Protein AF-A0A4Q1EYX3-F1 (afdb_monomer_lite)

Radius of gyration: 21.81 Å; chains: 1; bounding box: 60×51×52 Å

Foldseek 3Di:
DVCQVPPDCVPPQPLDPLSVFDFDPVCVVVLVVLVVLLVVLLQLLQVVDDDDLDDDPPPPPPPPPDDLLVLLVVLVVLVVVLVVQQNLVCLLCLLQVNDTDGDPVNVVSVVRNLVSLLVSLLVQLVVQCVVPQADRDPVSGDPSSVVSLVVVLVSCLVSLHPVSNVVVVCSNVVSCCLRYNPQDPVRVVVVVVVVLVVNQVSCVVSVVVVSDDDPVVSCVLVVLQSVLSSVLSVCCVVPNAPQCLQVVQVVLVVDPCSSVVCCVVVVCVVSDDNQCPSVCVGPNDDDSDGSGYDCSSSLCNNPNSVSSSCSSNVSNVVSVSSVSNVSD

pLDDT: mean 76.97, std 12.48, range [38.34, 93.31]

Sequence (328 aa):
MFFYPVFIYPNDPTKYFAFQYEFNENVISRSTALSLLGIQSYFLGSISYRKSLDENKKSMDVKSDTNIILLSIISVFTFILYILSGGYAKLKGEYSGEEAEASGAAAYLYVFFPVFLLCAISFQFNKLLALNNKNLKLKNINKILIICFSLIFIMLIMAGSRTIPLQLLLLCGGVYTLFYKQIGFFKFFPLVIAGVLAMFAVNVMRGGAEGINDLADIVMDLIICNRNTYLSVDYVDIHGVTYGKSMLSPVLASIPFLQNIVFLFFLLIHLMQDLLFFTKLTLGENSSLGLGTNIIADLYLAFGVYGVIFYVLLGRGIQSYFNLQQAF

Secondary structure (DSSP, 8-state):
-THIIIIITTT-TTSSGGGGS---GGGHHHHHHHHHHHHHHHHHHHHH-------------------HHHHHHHHHHHHHHHHHTTHHHHHHHHHHT------HHHHHHHHHHHHHHHHHHHHHHHHHHHH-SS---GGGS-HHHHHHHHHHHHHHHHTT--HHHHHHHHHHHHHHHHHT----HHHHHHHHHHHHHHHHHHHHHTTGGGG--SHHHHTHHHHHHHHHHHHHHHHHHHH---TTTTTHHHHHHTSTTHHHHHHHHHT-TTS--GGGHHHHHHH-TT-S------HHHHHHHHHHHHHHHTHHHHHHHHHHHHHHHTT-

Structure (mmCIF, N/CA/C/O backbone):
data_AF-A0A4Q1EYX3-F1
#
_entry.id   AF-A0A4Q1EYX3-F1
#
loop_
_atom_site.group_PDB
_atom_site.id
_atom_site.type_symbol
_atom_site.label_atom_id
_atom_site.label_alt_id
_atom_site.label_comp_id
_atom_site.label_asym_id
_atom_site.label_entity_id
_atom_site.label_seq_id
_atom_site.pdbx_PDB_ins_code
_atom_site.Cartn_x
_atom_site.Cartn_y
_atom_site.Cartn_z
_atom_site.occupancy
_atom_site.B_iso_or_equiv
_atom_site.auth_seq_id
_atom_site.auth_comp_id
_atom_site.auth_asym_id
_atom_site.auth_atom_id
_atom_site.pdbx_PDB_model_num
ATOM 1 N N . MET A 1 1 ? 0.542 7.059 -15.047 1.00 76.25 1 MET A N 1
ATOM 2 C CA . MET A 1 1 ? 1.234 6.391 -16.166 1.00 76.25 1 MET A CA 1
ATOM 3 C C . MET A 1 1 ? 1.539 7.281 -17.373 1.00 76.25 1 MET A C 1
ATOM 5 O O . MET A 1 1 ? 2.682 7.275 -17.790 1.00 76.25 1 MET A O 1
ATOM 9 N N . PHE A 1 2 ? 0.601 8.076 -17.909 1.00 83.19 2 PHE A N 1
ATOM 10 C CA . PHE A 1 2 ? 0.869 8.950 -19.076 1.00 83.19 2 PHE A CA 1
ATOM 11 C C . PHE A 1 2 ? 1.915 10.053 -18.845 1.00 83.19 2 PHE A C 1
ATOM 13 O O . PHE A 1 2 ? 2.449 10.600 -19.800 1.00 83.19 2 PHE A O 1
ATOM 20 N N . PHE A 1 3 ? 2.219 10.380 -17.588 1.00 81.00 3 PHE A N 1
ATOM 21 C CA . PHE A 1 3 ? 3.105 11.493 -17.264 1.00 81.00 3 PHE A CA 1
ATOM 22 C C . PHE A 1 3 ? 4.541 11.300 -17.785 1.00 81.00 3 PHE A C 1
ATOM 24 O O . PHE A 1 3 ? 5.098 12.213 -18.382 1.00 81.00 3 PHE A O 1
ATOM 31 N N . TYR A 1 4 ? 5.110 10.098 -17.627 1.00 82.38 4 TYR A N 1
ATOM 32 C CA . TYR A 1 4 ? 6.461 9.791 -18.107 1.00 82.38 4 TYR A CA 1
ATOM 33 C C . TYR A 1 4 ? 6.614 9.934 -19.633 1.00 82.38 4 TYR A C 1
ATOM 35 O O . TYR A 1 4 ? 7.418 10.765 -20.048 1.00 82.38 4 TYR A O 1
ATOM 43 N N . PRO A 1 5 ? 5.840 9.220 -20.479 1.00 82.69 5 PRO A N 1
ATOM 44 C CA . PRO A 1 5 ? 6.008 9.304 -21.931 1.00 82.69 5 PRO A CA 1
ATOM 45 C C . PRO A 1 5 ? 5.704 10.684 -22.519 1.00 82.69 5 PRO A C 1
ATOM 47 O O . PRO A 1 5 ? 6.260 11.028 -23.553 1.00 82.69 5 PRO A O 1
ATOM 50 N N . VAL A 1 6 ? 4.809 11.457 -21.895 1.00 82.31 6 VAL A N 1
ATOM 51 C CA . VAL A 1 6 ? 4.354 12.742 -22.450 1.00 82.31 6 VAL A CA 1
ATOM 52 C C . VAL A 1 6 ? 5.236 13.910 -22.009 1.00 82.31 6 VAL A C 1
ATOM 54 O O . VAL A 1 6 ? 5.488 14.801 -22.812 1.00 82.31 6 VAL A O 1
ATOM 57 N N . PHE A 1 7 ? 5.697 13.931 -20.755 1.00 80.44 7 PHE A N 1
ATOM 58 C CA . PHE A 1 7 ? 6.356 15.114 -20.183 1.00 80.44 7 PHE A CA 1
ATOM 59 C C . PHE A 1 7 ? 7.832 14.910 -19.834 1.00 80.44 7 PHE A C 1
ATOM 61 O O . PHE A 1 7 ? 8.581 15.884 -19.823 1.00 80.44 7 PHE A O 1
ATOM 68 N N . ILE A 1 8 ? 8.256 13.677 -19.539 1.00 80.75 8 ILE A N 1
ATOM 69 C CA . ILE A 1 8 ? 9.623 13.392 -19.071 1.00 80.75 8 ILE A CA 1
ATOM 70 C C . ILE A 1 8 ? 10.462 12.814 -20.201 1.00 80.75 8 ILE A C 1
ATOM 72 O O . ILE A 1 8 ? 11.484 13.389 -20.547 1.00 80.75 8 ILE A O 1
ATOM 76 N N . TYR A 1 9 ? 9.993 11.731 -20.819 1.00 81.69 9 TYR A N 1
ATOM 77 C CA . TYR A 1 9 ? 10.710 11.015 -21.871 1.00 81.69 9 TYR A CA 1
ATOM 78 C C . TYR A 1 9 ? 11.192 11.914 -23.033 1.00 81.69 9 TYR A C 1
ATOM 80 O O . TYR A 1 9 ? 12.334 11.745 -23.447 1.00 81.69 9 TYR A O 1
ATOM 88 N N . PRO A 1 10 ? 10.421 12.916 -23.517 1.00 81.00 10 PRO A N 1
ATOM 89 C CA . PRO A 1 10 ? 10.888 13.799 -24.592 1.00 81.00 10 PRO A CA 1
ATOM 90 C C . PRO A 1 10 ? 11.968 14.812 -24.182 1.00 81.00 10 PRO A C 1
ATOM 92 O O . PRO A 1 10 ? 12.656 15.334 -25.054 1.00 81.00 10 PRO A O 1
ATOM 95 N N . ASN A 1 11 ? 12.080 15.132 -22.888 1.00 80.00 11 ASN A N 1
ATOM 96 C CA . ASN A 1 11 ? 12.959 16.191 -22.382 1.00 80.00 11 ASN A CA 1
ATOM 97 C C . ASN A 1 11 ? 14.204 15.620 -21.688 1.00 80.00 11 ASN A C 1
ATOM 99 O O . ASN A 1 11 ? 15.317 16.045 -21.978 1.00 80.00 11 ASN A O 1
ATOM 103 N N . ASP A 1 12 ? 14.009 14.667 -20.773 1.00 79.31 12 ASP A N 1
ATOM 104 C CA . ASP A 1 12 ? 15.068 13.969 -20.041 1.00 79.31 12 ASP A CA 1
ATOM 105 C C . ASP A 1 12 ? 14.568 12.580 -19.581 1.00 79.31 12 ASP A C 1
ATOM 107 O O . ASP A 1 12 ? 13.968 12.445 -18.505 1.00 79.31 12 ASP A O 1
ATOM 111 N N . PRO A 1 13 ? 14.781 11.523 -20.385 1.00 76.38 13 PRO A N 1
ATOM 112 C CA . PRO A 1 13 ? 14.279 10.182 -20.089 1.00 76.38 13 PRO A CA 1
ATOM 113 C C . PRO A 1 13 ? 14.956 9.524 -18.877 1.00 76.38 13 PRO A C 1
ATOM 115 O O . PRO A 1 13 ? 14.350 8.641 -18.262 1.00 76.38 13 PRO A O 1
ATOM 118 N N . THR A 1 14 ? 16.161 9.971 -18.505 1.00 77.62 14 THR A N 1
ATOM 119 C CA . THR A 1 14 ? 17.008 9.403 -17.437 1.00 77.62 14 THR A CA 1
ATOM 120 C C . THR A 1 14 ? 16.989 10.203 -16.136 1.00 77.62 14 THR A C 1
ATOM 122 O O . THR A 1 14 ? 17.690 9.850 -15.185 1.00 77.62 14 THR A O 1
ATOM 125 N N . LYS A 1 15 ? 16.165 11.256 -16.068 1.00 73.25 15 LYS A N 1
ATOM 126 C CA . LYS A 1 15 ? 16.079 12.190 -14.936 1.00 73.25 15 LYS A CA 1
ATOM 127 C C . LYS A 1 15 ? 15.993 11.513 -13.565 1.00 73.25 15 LYS A C 1
ATOM 129 O O . LYS A 1 15 ? 16.545 12.004 -12.584 1.00 73.25 15 LYS A O 1
ATOM 134 N N . TYR A 1 16 ? 15.285 10.387 -13.481 1.00 74.88 16 TYR A N 1
ATOM 135 C CA . TYR A 1 16 ? 15.075 9.655 -12.235 1.00 74.88 16 TYR A CA 1
ATOM 136 C C . TYR A 1 16 ? 15.906 8.379 -12.178 1.00 74.88 16 TYR A C 1
ATOM 138 O O . TYR A 1 16 ? 15.943 7.626 -13.147 1.00 74.88 16 TYR A O 1
ATOM 146 N N . PHE A 1 17 ? 16.465 8.085 -10.997 1.00 71.94 17 PHE A N 1
ATOM 147 C CA . PHE A 1 17 ? 17.342 6.933 -10.733 1.00 71.94 17 PHE A CA 1
ATOM 148 C C . PHE A 1 17 ? 16.823 5.621 -11.340 1.00 71.94 17 PHE A C 1
ATOM 150 O O . PHE A 1 17 ? 17.572 4.884 -11.968 1.00 71.94 17 PHE A O 1
ATOM 157 N N . ALA A 1 18 ? 15.524 5.339 -11.207 1.00 71.25 18 ALA A N 1
ATOM 158 C CA . ALA A 1 18 ? 14.961 4.087 -11.696 1.00 71.25 18 ALA A CA 1
ATOM 159 C C . ALA A 1 18 ? 15.025 3.967 -13.225 1.00 71.25 18 ALA A C 1
ATOM 161 O O . ALA A 1 18 ? 15.128 2.859 -13.731 1.00 71.25 18 ALA A O 1
ATOM 162 N N . PHE A 1 19 ? 14.979 5.085 -13.951 1.00 74.75 19 PHE A N 1
ATOM 163 C CA . PHE A 1 19 ? 15.033 5.146 -15.413 1.00 74.75 19 PHE A CA 1
ATOM 164 C C . PHE A 1 19 ? 16.457 5.295 -15.964 1.00 74.75 19 PHE A C 1
ATOM 166 O O . PHE A 1 19 ? 16.630 5.277 -17.176 1.00 74.75 19 PHE A O 1
ATOM 173 N N . GLN A 1 20 ? 17.470 5.402 -15.099 1.00 74.75 20 GLN A N 1
ATOM 174 C CA . GLN A 1 20 ? 18.878 5.307 -15.505 1.00 74.75 20 GLN A CA 1
ATOM 175 C C . GLN A 1 20 ? 19.273 3.867 -15.862 1.00 74.75 20 GLN A C 1
ATOM 177 O O . GLN A 1 20 ? 20.240 3.651 -16.584 1.00 74.75 20 GLN A O 1
ATOM 182 N N . TYR A 1 21 ? 18.524 2.883 -15.362 1.00 77.56 21 TYR A N 1
ATOM 183 C CA . TYR A 1 21 ? 18.714 1.477 -15.696 1.00 77.56 21 TYR A CA 1
ATOM 184 C C . TYR A 1 21 ? 18.023 1.136 -17.009 1.00 77.56 21 TYR A C 1
ATOM 186 O O . TYR A 1 21 ? 16.851 1.483 -17.195 1.00 77.56 21 TYR A O 1
ATOM 194 N N . GLU A 1 22 ? 18.718 0.377 -17.855 1.00 75.69 22 GLU A N 1
ATOM 195 C CA . GLU A 1 22 ? 18.229 -0.052 -19.165 1.00 75.69 22 GLU A CA 1
ATOM 196 C C . GLU A 1 22 ? 16.830 -0.681 -19.081 1.00 75.69 22 GLU A C 1
ATOM 198 O O . GLU A 1 22 ? 16.501 -1.443 -18.165 1.00 75.69 22 GLU A O 1
ATOM 203 N N . PHE A 1 23 ? 15.974 -0.312 -20.031 1.00 81.19 23 PHE A N 1
ATOM 204 C CA . PHE A 1 23 ? 14.669 -0.920 -20.252 1.00 81.19 23 PHE A CA 1
ATOM 205 C C . PHE A 1 23 ? 14.267 -0.728 -21.717 1.00 81.19 23 PHE A C 1
ATOM 207 O O . PHE A 1 23 ? 14.710 0.207 -22.380 1.00 81.19 23 PHE A O 1
ATOM 214 N N . ASN A 1 24 ? 13.411 -1.607 -22.230 1.00 84.38 24 ASN A N 1
ATOM 215 C CA . ASN A 1 24 ? 12.948 -1.520 -23.609 1.00 84.38 24 ASN A CA 1
ATOM 216 C C . ASN A 1 24 ? 11.949 -0.366 -23.798 1.00 84.38 24 ASN A C 1
ATOM 218 O O . ASN A 1 24 ? 10.811 -0.415 -23.331 1.00 84.38 24 ASN A O 1
ATOM 222 N N . GLU A 1 25 ? 12.346 0.672 -24.526 1.00 85.88 25 GLU A N 1
ATOM 223 C CA . GLU A 1 25 ? 11.507 1.854 -24.754 1.00 85.88 25 GLU A CA 1
ATOM 224 C C . GLU A 1 25 ? 10.323 1.578 -25.697 1.00 85.88 25 GLU A C 1
ATOM 226 O O . GLU A 1 25 ? 9.277 2.227 -25.606 1.00 85.88 25 GLU A O 1
ATOM 231 N N . ASN A 1 26 ? 10.415 0.547 -26.544 1.00 88.00 26 ASN A N 1
ATOM 232 C CA . ASN A 1 26 ? 9.345 0.193 -27.484 1.00 88.00 26 ASN A CA 1
ATOM 233 C C . ASN A 1 26 ? 8.064 -0.269 -26.770 1.00 88.00 26 ASN A C 1
ATOM 235 O O . ASN A 1 26 ? 6.972 -0.225 -27.343 1.00 88.00 26 ASN A O 1
ATOM 239 N N . VAL A 1 27 ? 8.166 -0.685 -25.503 1.00 89.50 27 VAL A N 1
ATOM 240 C CA . VAL A 1 27 ? 7.017 -1.160 -24.723 1.00 89.50 27 VAL A CA 1
ATOM 241 C C . VAL A 1 27 ? 6.242 -0.035 -24.036 1.00 89.50 27 VAL A C 1
ATOM 243 O O . VAL A 1 27 ? 5.167 -0.294 -23.487 1.00 89.50 27 VAL A O 1
ATOM 246 N N . ILE A 1 28 ? 6.724 1.214 -24.066 1.00 88.88 28 ILE A N 1
ATOM 247 C CA . ILE A 1 28 ? 6.126 2.345 -23.332 1.00 88.88 28 ILE A CA 1
ATOM 248 C C . ILE A 1 28 ? 4.659 2.569 -23.743 1.00 88.88 28 ILE A C 1
ATOM 250 O O . ILE A 1 28 ? 3.762 2.615 -22.892 1.00 88.88 28 ILE A O 1
ATOM 254 N N . SER A 1 29 ? 4.381 2.649 -25.046 1.00 89.38 29 SER A N 1
ATOM 255 C CA . SER A 1 29 ? 3.022 2.871 -25.573 1.00 89.38 29 SER A CA 1
ATOM 256 C C . SER A 1 29 ? 2.075 1.716 -25.242 1.00 89.38 29 SER A C 1
ATOM 258 O O . SER A 1 29 ? 0.939 1.921 -24.813 1.00 89.38 29 SER A O 1
ATOM 260 N N . ARG A 1 30 ? 2.549 0.473 -25.369 1.00 89.62 30 ARG A N 1
ATOM 261 C CA . ARG A 1 30 ? 1.750 -0.714 -25.036 1.00 89.62 30 ARG A CA 1
ATOM 262 C C . ARG A 1 30 ? 1.457 -0.797 -23.540 1.00 89.62 30 ARG A C 1
ATOM 264 O O . ARG A 1 30 ? 0.338 -1.111 -23.146 1.00 89.62 30 ARG A O 1
ATOM 271 N N . SER A 1 31 ? 2.433 -0.468 -22.706 1.00 89.81 31 SER A N 1
ATOM 272 C CA . SER A 1 31 ? 2.288 -0.484 -21.252 1.00 89.81 31 SER A CA 1
ATOM 273 C C . SER A 1 31 ? 1.332 0.600 -20.751 1.00 89.81 31 SER A C 1
ATOM 275 O O . SER A 1 31 ? 0.534 0.357 -19.843 1.00 89.81 31 SER A O 1
ATOM 277 N N . THR A 1 32 ? 1.362 1.786 -21.369 1.00 90.56 32 THR A N 1
ATOM 278 C CA . THR A 1 32 ? 0.388 2.855 -21.093 1.00 90.56 32 THR A CA 1
ATOM 279 C C . THR A 1 32 ? -1.029 2.483 -21.495 1.00 90.56 32 THR A C 1
ATOM 281 O O . THR A 1 32 ? -1.949 2.670 -20.692 1.00 90.56 32 THR A O 1
ATOM 284 N N . ALA A 1 33 ? -1.209 1.857 -22.658 1.00 90.75 33 ALA A N 1
ATOM 285 C CA . ALA A 1 33 ? -2.497 1.298 -23.061 1.00 90.75 33 ALA A CA 1
ATOM 286 C C . ALA A 1 33 ? -2.981 0.196 -22.100 1.00 90.75 33 ALA A C 1
ATOM 288 O O . ALA A 1 33 ? -4.151 0.174 -21.720 1.00 90.75 33 ALA A O 1
ATOM 289 N N . LEU A 1 34 ? -2.081 -0.678 -21.642 1.00 91.50 34 LEU A N 1
ATOM 290 C CA . LEU A 1 34 ? -2.402 -1.740 -20.689 1.00 91.50 34 LEU A CA 1
ATOM 291 C C . LEU A 1 34 ? -2.899 -1.185 -19.348 1.00 91.50 34 LEU A C 1
ATOM 293 O O . LEU A 1 34 ? -3.892 -1.670 -18.805 1.00 91.50 34 LEU A O 1
ATOM 297 N N . SER A 1 35 ? -2.255 -0.141 -18.822 1.00 90.75 35 SER A N 1
ATOM 298 C CA . SER A 1 35 ? -2.724 0.484 -17.581 1.00 90.75 35 SER A CA 1
ATOM 299 C C . SER A 1 35 ? -4.057 1.197 -17.746 1.00 90.75 35 SER A C 1
ATOM 301 O O . SER A 1 35 ? -4.885 1.152 -16.836 1.00 90.75 35 SER A O 1
ATOM 303 N N . LEU A 1 36 ? -4.303 1.811 -18.907 1.00 92.38 36 LEU A N 1
ATOM 304 C CA . LEU A 1 36 ? -5.616 2.365 -19.228 1.00 92.38 36 LEU A CA 1
ATOM 305 C C . LEU A 1 36 ? -6.688 1.267 -19.239 1.00 92.38 36 LEU A C 1
ATOM 307 O O . LEU A 1 36 ? -7.740 1.443 -18.627 1.00 92.38 36 LEU A O 1
ATOM 311 N N . LEU A 1 37 ? -6.399 0.121 -19.862 1.00 93.31 37 LEU A N 1
ATOM 312 C CA . LEU A 1 37 ? -7.293 -1.036 -19.892 1.00 93.31 37 LEU A CA 1
ATOM 313 C C . LEU A 1 37 ? -7.585 -1.567 -18.484 1.00 93.31 37 LEU A C 1
ATOM 315 O O . LEU A 1 37 ? -8.741 -1.854 -18.175 1.00 93.31 37 LEU A O 1
ATOM 319 N N . GLY A 1 38 ? -6.581 -1.643 -17.606 1.00 89.94 38 GLY A N 1
ATOM 320 C CA . GLY A 1 38 ? -6.772 -2.026 -16.203 1.00 89.94 38 GLY A CA 1
ATOM 321 C C . GLY A 1 38 ? -7.689 -1.061 -15.451 1.00 89.94 38 GLY A C 1
ATOM 322 O O . GLY A 1 38 ? -8.659 -1.484 -14.823 1.00 89.94 38 GLY A O 1
ATOM 323 N N . ILE A 1 39 ? -7.451 0.248 -15.572 1.00 89.62 39 ILE A N 1
ATOM 324 C CA . ILE A 1 39 ? -8.289 1.279 -14.936 1.00 89.62 39 ILE A CA 1
ATOM 325 C C . ILE A 1 39 ? -9.737 1.208 -15.447 1.00 89.62 39 ILE A C 1
ATOM 327 O O . ILE A 1 39 ? -10.680 1.241 -14.656 1.00 89.62 39 ILE A O 1
ATOM 331 N N . GLN A 1 40 ? -9.932 1.072 -16.759 1.00 92.25 40 GLN A N 1
ATOM 332 C CA . GLN A 1 40 ? -11.265 0.945 -17.353 1.00 92.25 40 GLN A CA 1
ATOM 333 C C . GLN A 1 40 ? -11.969 -0.344 -16.916 1.00 92.25 40 GLN A C 1
ATOM 335 O O . GLN A 1 40 ? -13.151 -0.308 -16.583 1.00 92.25 40 GLN A O 1
ATOM 340 N N . SER A 1 41 ? -11.239 -1.460 -16.850 1.00 90.31 41 SER A N 1
ATOM 341 C CA . SER A 1 41 ? -11.741 -2.749 -16.360 1.00 90.31 41 SER A CA 1
ATOM 342 C C . SER A 1 41 ? -12.245 -2.635 -14.920 1.00 90.31 41 SER A C 1
ATOM 344 O O . SER A 1 41 ? -13.360 -3.056 -14.614 1.00 90.31 41 SER A O 1
ATOM 346 N N . TYR A 1 42 ? -11.481 -1.977 -14.045 1.00 88.50 42 TYR A N 1
ATOM 347 C CA . TYR A 1 42 ? -11.901 -1.702 -12.670 1.00 88.50 42 TYR A CA 1
ATOM 348 C C . TYR A 1 42 ? -13.213 -0.913 -12.600 1.00 88.50 42 TYR A C 1
ATOM 350 O O . TYR A 1 42 ? -14.147 -1.317 -11.902 1.00 88.50 42 TYR A O 1
ATOM 358 N N . PHE A 1 43 ? -13.302 0.200 -13.338 1.00 87.94 43 PHE A N 1
ATOM 359 C CA . PHE A 1 43 ? -14.498 1.045 -13.348 1.00 87.94 43 PHE A CA 1
ATOM 360 C C . PHE A 1 43 ? -15.712 0.338 -13.949 1.00 87.94 43 PHE A C 1
ATOM 362 O O . PHE A 1 43 ? -16.823 0.468 -13.442 1.00 87.94 43 PHE A O 1
ATOM 369 N N . LEU A 1 44 ? -15.519 -0.458 -14.997 1.00 88.62 44 LEU A N 1
ATOM 370 C CA . LEU A 1 44 ? -16.587 -1.278 -15.556 1.00 88.62 44 LEU A CA 1
ATOM 371 C C . LEU A 1 44 ? -17.093 -2.295 -14.524 1.00 88.62 44 LEU A C 1
ATOM 373 O O . LEU A 1 44 ? -18.301 -2.491 -14.372 1.00 88.62 44 LEU A O 1
ATOM 377 N N . GLY A 1 45 ? -16.180 -2.886 -13.753 1.00 84.75 45 GLY A N 1
ATOM 378 C CA . GLY A 1 45 ? -16.508 -3.730 -12.613 1.00 84.75 45 GLY A CA 1
ATOM 379 C C . GLY A 1 45 ? -17.395 -3.026 -11.592 1.00 84.75 45 GLY A C 1
ATOM 380 O O . GLY A 1 45 ? -18.473 -3.530 -11.274 1.00 84.75 45 GLY A O 1
ATOM 381 N N . SER A 1 46 ? -16.994 -1.843 -11.129 1.00 81.50 46 SER A N 1
ATOM 382 C CA . SER A 1 46 ? -17.751 -1.110 -10.109 1.00 81.50 46 SER A CA 1
ATOM 383 C C . SER A 1 46 ? -19.124 -0.640 -10.598 1.00 81.50 46 SER A C 1
ATOM 385 O O . SER A 1 46 ? -20.093 -0.715 -9.850 1.00 81.50 46 SER A O 1
ATOM 387 N N . ILE A 1 47 ? -19.253 -0.227 -11.861 1.00 84.31 47 ILE A N 1
ATOM 388 C CA . ILE A 1 47 ? -20.531 0.245 -12.424 1.00 84.31 47 ILE A CA 1
ATOM 389 C C . ILE A 1 47 ? -21.484 -0.919 -12.725 1.00 84.31 47 ILE A C 1
ATOM 391 O O . ILE A 1 47 ? -22.701 -0.789 -12.587 1.00 84.31 47 ILE A O 1
ATOM 395 N N . SER A 1 48 ? -20.951 -2.069 -13.143 1.00 80.12 48 SER A N 1
ATOM 396 C CA . SER A 1 48 ? -21.768 -3.210 -13.574 1.00 80.12 48 SER A CA 1
ATOM 397 C C . SER A 1 48 ? -22.505 -3.924 -12.436 1.00 80.12 48 SER A C 1
ATOM 399 O O . SER A 1 48 ? -23.429 -4.693 -12.702 1.00 80.12 48 SER A O 1
ATOM 401 N N . TYR A 1 49 ? -22.130 -3.685 -11.176 1.00 70.25 49 TYR A N 1
ATOM 402 C CA . TYR A 1 49 ? -22.810 -4.271 -10.025 1.00 70.25 49 TYR A CA 1
ATOM 403 C C . TYR A 1 49 ? -23.976 -3.386 -9.554 1.00 70.25 49 TYR A C 1
ATOM 405 O O . TYR A 1 49 ? -23.812 -2.471 -8.746 1.00 70.25 49 TYR A O 1
ATOM 413 N N . ARG A 1 50 ? -25.189 -3.697 -10.025 1.00 63.03 50 ARG A N 1
ATOM 414 C CA . ARG A 1 50 ? -26.447 -3.184 -9.459 1.00 63.03 50 ARG A CA 1
ATOM 415 C C . ARG A 1 50 ? -27.078 -4.258 -8.582 1.00 63.03 50 ARG A C 1
ATOM 417 O O . ARG A 1 50 ? -27.501 -5.294 -9.085 1.00 63.03 50 ARG A O 1
ATOM 424 N N . LYS A 1 51 ? -27.150 -4.014 -7.274 1.00 60.88 51 LYS A N 1
ATOM 425 C CA . LYS A 1 51 ? -27.917 -4.875 -6.368 1.00 60.88 51 LYS A CA 1
ATOM 426 C C . LYS A 1 51 ? -29.404 -4.505 -6.467 1.00 60.88 51 LYS A C 1
ATOM 428 O O . LYS A 1 51 ? -29.718 -3.316 -6.467 1.00 60.88 51 LYS A O 1
ATOM 433 N N . SER A 1 52 ? -30.294 -5.503 -6.519 1.00 50.47 52 SER A N 1
ATOM 434 C CA . SER A 1 52 ? -31.712 -5.308 -6.179 1.00 50.47 52 SER A CA 1
ATOM 435 C C . SER A 1 52 ? -31.803 -4.842 -4.722 1.00 50.47 52 SER A C 1
ATOM 437 O O . SER A 1 52 ? -31.094 -5.372 -3.864 1.00 50.47 52 SER A O 1
ATOM 439 N N . LEU A 1 53 ? -32.650 -3.854 -4.443 1.00 52.22 53 LEU A N 1
ATOM 440 C CA . LEU A 1 53 ? -32.880 -3.278 -3.112 1.00 52.22 53 LEU A CA 1
ATOM 441 C C . LEU A 1 53 ? -33.638 -4.222 -2.152 1.00 52.22 53 LEU A C 1
ATOM 443 O O . LEU A 1 53 ? -34.137 -3.763 -1.129 1.00 52.22 53 LEU A O 1
ATOM 447 N N . ASP A 1 54 ? -33.707 -5.526 -2.431 1.00 44.66 54 ASP A N 1
ATOM 448 C CA . ASP A 1 54 ? -34.468 -6.464 -1.607 1.00 44.66 54 ASP A CA 1
ATOM 449 C C . ASP A 1 54 ? -33.749 -6.836 -0.301 1.00 44.66 54 ASP A C 1
ATOM 451 O O . ASP A 1 54 ? -32.752 -7.565 -0.252 1.00 44.66 54 ASP A O 1
ATOM 455 N N . GLU A 1 55 ? -34.279 -6.224 0.758 1.00 48.66 55 GLU A N 1
ATOM 456 C CA . GLU A 1 55 ? -34.675 -6.798 2.044 1.00 48.66 55 GLU A CA 1
ATOM 457 C C . GLU A 1 55 ? -33.939 -8.060 2.500 1.00 48.66 55 GLU A C 1
ATOM 459 O O . GLU A 1 55 ? -34.370 -9.191 2.307 1.00 48.66 55 GLU A O 1
ATOM 464 N N . ASN A 1 56 ? -32.853 -7.848 3.237 1.00 38.75 56 ASN A N 1
ATOM 465 C CA . ASN A 1 56 ? -32.655 -8.532 4.511 1.00 38.75 56 ASN A CA 1
ATOM 466 C C . ASN A 1 56 ? -31.605 -7.756 5.304 1.00 38.75 56 ASN A C 1
ATOM 468 O O . ASN A 1 56 ? -30.397 -7.950 5.144 1.00 38.75 56 ASN A O 1
ATOM 472 N N . LYS A 1 57 ? -32.082 -6.851 6.168 1.00 45.66 57 LYS A N 1
ATOM 473 C CA . LYS A 1 57 ? -31.284 -6.210 7.217 1.00 45.66 57 LYS A CA 1
ATOM 474 C C . LYS A 1 57 ? -30.863 -7.270 8.234 1.00 45.66 57 LYS A C 1
ATOM 476 O O . LYS A 1 57 ? -31.433 -7.371 9.315 1.00 45.66 57 LYS A O 1
ATOM 481 N N . LYS A 1 58 ? -29.860 -8.081 7.903 1.00 43.91 58 LYS A N 1
ATOM 482 C CA . LYS A 1 58 ? -29.145 -8.863 8.913 1.00 43.91 58 LYS A CA 1
ATOM 483 C C . LYS A 1 58 ? -28.257 -7.911 9.692 1.00 43.91 58 LYS A C 1
ATOM 485 O O . LYS A 1 58 ? -27.112 -7.712 9.306 1.00 43.91 58 LYS A O 1
ATOM 490 N N . SER A 1 59 ? -28.797 -7.302 10.748 1.00 43.41 59 SER A N 1
ATOM 491 C CA . SER A 1 59 ? -27.996 -6.584 11.740 1.00 43.41 59 SER A CA 1
ATOM 492 C C . SER A 1 59 ? -26.765 -7.425 12.051 1.00 43.41 59 SER A C 1
ATOM 494 O O . SER A 1 59 ? -26.887 -8.558 12.522 1.00 43.41 59 SER A O 1
ATOM 496 N N . MET A 1 60 ? -25.595 -6.908 11.694 1.00 45.16 60 MET A N 1
ATOM 497 C CA . MET A 1 60 ? -24.337 -7.559 11.997 1.00 45.16 60 MET A CA 1
ATOM 498 C C . MET A 1 60 ? -24.216 -7.510 13.521 1.00 45.16 60 MET A C 1
ATOM 500 O O . MET A 1 60 ? -23.936 -6.457 14.090 1.00 45.16 60 MET A O 1
ATOM 504 N N . ASP A 1 61 ? -24.545 -8.616 14.187 1.00 42.94 61 ASP A N 1
ATOM 505 C CA . ASP A 1 61 ? -24.437 -8.740 15.637 1.00 42.94 61 ASP A CA 1
ATOM 506 C C . ASP A 1 61 ? -22.946 -8.884 15.964 1.00 42.94 61 ASP A C 1
ATOM 508 O O . ASP A 1 61 ? -22.398 -9.979 16.098 1.00 42.94 61 ASP A O 1
ATOM 512 N N . VAL A 1 62 ? -22.235 -7.754 15.946 1.00 51.03 62 VAL A N 1
ATOM 513 C CA . VAL A 1 62 ? -20.799 -7.697 16.220 1.00 51.03 62 VAL A CA 1
ATOM 514 C C . VAL A 1 62 ? -20.612 -7.757 17.732 1.00 51.03 62 VAL A C 1
ATOM 516 O O . VAL A 1 62 ? -20.276 -6.771 18.385 1.00 51.03 62 VAL A O 1
ATOM 519 N N . LYS A 1 63 ? -20.787 -8.949 18.305 1.00 48.72 63 LYS A N 1
ATOM 520 C CA . LYS A 1 63 ? -20.137 -9.295 19.571 1.00 48.72 63 LYS A CA 1
ATOM 521 C C . LYS A 1 63 ? -18.657 -9.521 19.295 1.00 48.72 63 LYS A C 1
ATOM 523 O O . LYS A 1 63 ? -18.201 -10.653 19.175 1.00 48.72 63 LYS A O 1
ATOM 528 N N . SER A 1 64 ? -17.895 -8.439 19.155 1.00 51.53 64 SER A N 1
ATOM 529 C CA . SER A 1 64 ? -16.438 -8.532 19.208 1.00 51.53 64 SER A CA 1
ATOM 530 C C . SER A 1 64 ? -15.971 -8.100 20.596 1.00 51.53 64 SER A C 1
ATOM 532 O O . SER A 1 64 ? -15.551 -6.960 20.800 1.00 51.53 64 SER A O 1
ATOM 534 N N . ASP A 1 65 ? -15.999 -9.033 21.551 1.00 56.94 65 ASP A N 1
ATOM 535 C CA . ASP A 1 65 ? -15.261 -8.928 22.823 1.00 56.94 65 ASP A CA 1
ATOM 536 C C . ASP A 1 65 ? -13.747 -9.098 22.589 1.00 56.94 65 ASP A C 1
ATOM 538 O O . ASP A 1 65 ? -13.022 -9.757 23.331 1.00 56.94 65 ASP A O 1
ATOM 542 N N . THR A 1 66 ? -13.237 -8.527 21.498 1.00 67.50 66 THR A N 1
ATOM 543 C CA . THR A 1 66 ? -11.817 -8.556 21.180 1.00 67.50 66 THR A CA 1
ATOM 544 C C . THR A 1 66 ? -11.130 -7.475 21.996 1.00 67.50 66 THR A C 1
ATOM 546 O O . THR A 1 66 ? -11.518 -6.302 21.980 1.00 67.50 66 THR A O 1
ATOM 549 N N . ASN A 1 67 ? -10.092 -7.861 22.734 1.00 83.88 67 ASN A N 1
ATOM 550 C CA . ASN A 1 67 ? -9.403 -6.953 23.635 1.00 83.88 67 ASN A CA 1
ATOM 551 C C . ASN A 1 67 ? -8.477 -5.999 22.851 1.00 83.88 67 ASN A C 1
ATOM 553 O O . ASN A 1 67 ? -7.289 -6.257 22.664 1.00 83.88 67 ASN A O 1
ATOM 557 N N . ILE A 1 68 ? -9.038 -4.877 22.384 1.00 87.81 68 ILE A N 1
ATOM 558 C CA . ILE A 1 68 ? -8.336 -3.808 21.642 1.00 87.81 68 ILE A CA 1
ATOM 559 C C . ILE A 1 68 ? -7.108 -3.303 22.416 1.00 87.81 68 ILE A C 1
ATOM 561 O O . ILE A 1 68 ? -6.079 -2.987 21.815 1.00 87.81 68 ILE A O 1
ATOM 565 N N . ILE A 1 69 ? -7.200 -3.243 23.751 1.00 87.56 69 ILE A N 1
ATOM 566 C CA . ILE A 1 69 ? -6.095 -2.816 24.620 1.00 87.56 69 ILE A CA 1
ATOM 567 C C . ILE A 1 69 ? -4.938 -3.807 24.506 1.00 87.56 69 ILE A C 1
ATOM 569 O O . ILE A 1 69 ? -3.811 -3.388 24.261 1.00 87.56 69 ILE A O 1
ATOM 573 N N . LEU A 1 70 ? -5.223 -5.107 24.616 1.00 90.62 70 LEU A N 1
ATOM 574 C CA . LEU A 1 70 ? -4.209 -6.153 24.507 1.00 90.62 70 LEU A CA 1
ATOM 575 C C . LEU A 1 70 ? -3.481 -6.094 23.156 1.00 90.62 70 LEU A C 1
ATOM 577 O O . LEU A 1 70 ? -2.256 -6.098 23.136 1.00 90.62 70 LEU A O 1
ATOM 581 N N . LEU A 1 71 ? -4.210 -5.957 22.042 1.00 91.88 71 LEU A N 1
ATOM 582 C CA . LEU A 1 71 ? -3.603 -5.830 20.708 1.00 91.88 71 LEU A CA 1
ATOM 583 C C . LEU A 1 71 ? -2.704 -4.590 20.589 1.00 91.88 71 LEU A C 1
ATOM 585 O O . LEU A 1 71 ? -1.616 -4.665 20.021 1.00 91.88 71 LEU A O 1
ATOM 589 N N . SER A 1 72 ? -3.132 -3.462 21.164 1.00 90.31 72 SER A N 1
ATOM 590 C CA . SER A 1 72 ? -2.349 -2.218 21.167 1.00 90.31 72 SER A CA 1
ATOM 591 C C . SER A 1 72 ? -1.058 -2.366 21.979 1.00 90.31 72 SER A C 1
ATOM 593 O O . SER A 1 72 ? 0.004 -1.921 21.547 1.00 90.31 72 SER A O 1
ATOM 595 N N . ILE A 1 73 ? -1.132 -3.036 23.134 1.00 91.12 73 ILE A N 1
ATOM 596 C CA . ILE A 1 73 ? 0.025 -3.312 23.995 1.00 91.12 73 ILE A CA 1
ATOM 597 C C . ILE A 1 73 ? 0.990 -4.282 23.311 1.00 91.12 73 ILE A C 1
ATOM 599 O O . ILE A 1 73 ? 2.189 -4.020 23.298 1.00 91.12 73 ILE A O 1
ATOM 603 N N . ILE A 1 74 ? 0.489 -5.364 22.703 1.00 93.12 74 ILE A N 1
ATOM 604 C CA . ILE A 1 74 ? 1.319 -6.322 21.956 1.00 93.12 74 ILE A CA 1
ATOM 605 C C . ILE A 1 74 ? 2.031 -5.615 20.799 1.00 93.12 74 ILE A C 1
ATOM 607 O O . ILE A 1 74 ? 3.228 -5.819 20.607 1.00 93.12 74 ILE A O 1
ATOM 611 N N . SER A 1 75 ? 1.336 -4.738 20.069 1.00 92.69 75 SER A N 1
ATOM 612 C CA . SER A 1 75 ? 1.952 -3.943 19.001 1.00 92.69 75 SER A CA 1
ATOM 613 C C . SER A 1 75 ? 3.130 -3.116 19.523 1.00 92.69 75 SER A C 1
ATOM 615 O O . SER A 1 75 ? 4.239 -3.244 19.010 1.00 92.69 75 SER A O 1
ATOM 617 N N . VAL A 1 76 ? 2.944 -2.347 20.601 1.00 92.50 76 VAL A N 1
ATOM 618 C CA . VAL A 1 76 ? 4.040 -1.555 21.186 1.00 92.50 76 VAL A CA 1
ATOM 619 C C . VAL A 1 76 ? 5.158 -2.443 21.724 1.00 92.50 76 VAL A C 1
ATOM 621 O O . VAL A 1 76 ? 6.325 -2.136 21.518 1.00 92.50 76 VAL A O 1
ATOM 624 N N . PHE A 1 77 ? 4.831 -3.561 22.367 1.00 93.31 77 PHE A N 1
ATOM 625 C CA . PHE A 1 77 ? 5.828 -4.503 22.867 1.00 93.31 77 PHE A CA 1
ATOM 626 C C . PHE A 1 77 ? 6.695 -5.066 21.732 1.00 93.31 77 PHE A C 1
ATOM 628 O O . PHE A 1 77 ? 7.921 -5.008 21.801 1.00 93.31 77 PHE A O 1
ATOM 635 N N . THR A 1 78 ? 6.076 -5.533 20.645 1.00 92.19 78 THR A N 1
ATOM 636 C CA . THR A 1 78 ? 6.803 -6.001 19.451 1.00 92.19 78 THR A CA 1
ATOM 637 C C . THR A 1 78 ? 7.597 -4.884 18.772 1.00 92.19 78 THR A C 1
ATOM 639 O O . THR A 1 78 ? 8.692 -5.140 18.279 1.00 92.19 78 THR A O 1
ATOM 642 N N . PHE A 1 79 ? 7.116 -3.638 18.812 1.00 92.19 79 PHE A N 1
ATOM 643 C CA . PHE A 1 79 ? 7.860 -2.473 18.330 1.00 92.19 79 PHE A CA 1
ATOM 644 C C . PHE A 1 79 ? 9.078 -2.140 19.210 1.00 92.19 79 PHE A C 1
ATOM 646 O O . PHE A 1 79 ? 10.141 -1.805 18.697 1.00 92.19 79 PHE A O 1
ATOM 653 N N . ILE A 1 80 ? 8.976 -2.286 20.532 1.00 92.31 80 ILE A N 1
ATOM 654 C CA . ILE A 1 80 ? 10.125 -2.134 21.437 1.00 92.31 80 ILE A CA 1
ATOM 655 C C . ILE A 1 80 ? 11.159 -3.224 21.153 1.00 92.31 80 ILE A C 1
ATOM 657 O O . ILE A 1 80 ? 12.339 -2.914 21.006 1.00 92.31 80 ILE A O 1
ATOM 661 N N . LEU A 1 81 ? 10.732 -4.483 21.005 1.00 91.31 81 LEU A N 1
ATOM 662 C CA . LEU A 1 81 ? 11.630 -5.569 20.598 1.00 91.31 81 LEU A CA 1
ATOM 663 C C . LEU A 1 81 ? 12.290 -5.274 19.248 1.00 91.31 81 LEU A C 1
ATOM 665 O O . LEU A 1 81 ? 13.478 -5.531 19.078 1.00 91.31 81 LEU A O 1
ATOM 669 N N . TYR A 1 82 ? 11.546 -4.691 18.306 1.00 90.00 82 TYR A N 1
ATOM 670 C CA . TYR A 1 82 ? 12.077 -4.275 17.014 1.00 90.00 82 TYR A CA 1
ATOM 671 C C . TYR A 1 82 ? 13.204 -3.241 17.165 1.00 90.00 82 TYR A C 1
ATOM 673 O O . TYR A 1 82 ? 14.271 -3.401 16.569 1.00 90.00 82 TYR A O 1
ATOM 681 N N . ILE A 1 83 ? 13.014 -2.227 18.015 1.00 89.19 83 ILE A N 1
ATOM 682 C CA . ILE A 1 83 ? 14.052 -1.235 18.329 1.00 89.19 83 ILE A CA 1
ATOM 683 C C . ILE A 1 83 ? 15.273 -1.915 18.964 1.00 89.19 83 ILE A C 1
ATOM 685 O O . ILE A 1 83 ? 16.390 -1.709 18.495 1.00 89.19 83 ILE A O 1
ATOM 689 N N . LEU A 1 84 ? 15.064 -2.760 19.980 1.00 88.44 84 LEU A N 1
ATOM 690 C CA . LEU A 1 84 ? 16.139 -3.470 20.688 1.00 88.44 84 LEU A CA 1
ATOM 691 C C . LEU A 1 84 ? 16.928 -4.418 19.775 1.00 88.44 84 LEU A C 1
ATOM 693 O O . LEU A 1 84 ? 18.123 -4.607 19.966 1.00 88.44 84 LEU A O 1
ATOM 697 N N . SER A 1 85 ? 16.276 -4.987 18.762 1.00 86.69 85 SER A N 1
ATOM 698 C CA . SER A 1 85 ? 16.888 -5.892 17.781 1.00 86.69 85 SER A CA 1
A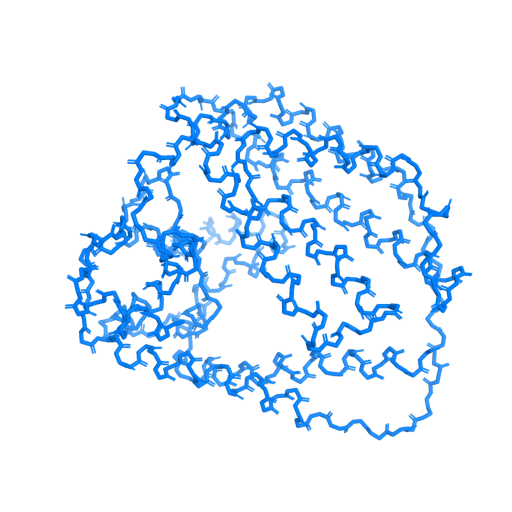TOM 699 C C . SER A 1 85 ? 17.759 -5.197 16.719 1.00 86.69 85 SER A C 1
ATOM 701 O O . SER A 1 85 ? 18.236 -5.862 15.793 1.00 86.69 85 SER A O 1
ATOM 703 N N . GLY A 1 86 ? 17.934 -3.871 16.825 1.00 83.00 86 GLY A N 1
ATOM 704 C CA . GLY A 1 86 ? 18.677 -3.032 15.878 1.00 83.00 86 GLY A CA 1
ATOM 705 C C . GLY A 1 86 ? 17.861 -2.578 14.663 1.00 83.00 86 GLY A C 1
ATOM 706 O O . GLY A 1 86 ? 18.343 -1.794 13.849 1.00 83.00 86 GLY A O 1
ATOM 707 N N . GLY A 1 87 ? 16.601 -3.008 14.540 1.00 83.62 87 GLY A N 1
ATOM 708 C CA . GLY A 1 87 ? 15.778 -2.735 13.362 1.00 83.62 87 GLY A CA 1
ATOM 709 C C . GLY A 1 87 ? 15.507 -1.246 13.123 1.00 83.62 87 GLY A C 1
ATOM 710 O O . GLY A 1 87 ? 15.498 -0.786 11.983 1.00 83.62 87 GLY A O 1
ATOM 711 N N . TYR A 1 88 ? 15.324 -0.457 14.185 1.00 84.25 88 TYR A N 1
ATOM 712 C CA . TYR A 1 88 ? 15.127 0.991 14.047 1.00 84.25 88 TYR A CA 1
ATOM 713 C C . TYR A 1 88 ? 16.378 1.700 13.512 1.00 84.25 88 TYR A C 1
ATOM 715 O O . TYR A 1 88 ? 16.268 2.570 12.650 1.00 84.25 88 TYR A O 1
ATOM 723 N N . ALA A 1 89 ? 17.563 1.297 13.984 1.00 81.88 89 ALA A N 1
ATOM 724 C CA . ALA A 1 89 ? 18.832 1.823 13.493 1.00 81.88 89 ALA A CA 1
ATOM 725 C C . ALA A 1 89 ? 19.051 1.447 12.024 1.00 81.88 89 ALA A C 1
ATOM 727 O O . ALA A 1 89 ? 19.393 2.317 11.233 1.00 81.88 89 ALA A O 1
ATOM 728 N N . LYS A 1 90 ? 18.739 0.201 11.640 1.00 82.62 90 LYS A N 1
ATOM 729 C CA . LYS A 1 90 ? 18.765 -0.238 10.240 1.00 82.62 90 LYS A CA 1
ATOM 730 C C . LYS A 1 90 ? 17.820 0.563 9.348 1.00 82.62 90 LYS A C 1
ATOM 732 O O . LYS A 1 90 ? 18.254 1.029 8.307 1.00 82.62 90 LYS A O 1
ATOM 737 N N . LEU A 1 91 ? 16.564 0.778 9.751 1.00 78.75 91 LEU A N 1
ATOM 738 C CA . LEU A 1 91 ? 15.632 1.606 8.965 1.00 78.75 91 LEU A CA 1
ATOM 739 C C . LEU A 1 91 ? 16.145 3.027 8.782 1.00 78.75 91 LEU A C 1
ATOM 741 O O . LEU A 1 91 ? 16.018 3.590 7.703 1.00 78.75 91 LEU A O 1
ATOM 745 N N . LYS A 1 92 ? 16.695 3.619 9.844 1.00 78.00 92 LYS A N 1
ATOM 746 C CA . LYS A 1 92 ? 17.284 4.951 9.752 1.00 78.00 92 LYS A CA 1
ATOM 747 C C . LYS A 1 92 ? 18.480 4.931 8.794 1.00 78.00 92 LYS A C 1
ATOM 749 O O . LYS A 1 92 ? 18.538 5.776 7.910 1.00 78.00 92 LYS A O 1
ATOM 754 N N . GLY A 1 93 ? 19.351 3.932 8.926 1.00 72.25 93 GLY A N 1
ATOM 755 C CA . GLY A 1 93 ? 20.543 3.716 8.109 1.00 72.25 93 GLY A CA 1
ATOM 756 C C . GLY A 1 93 ? 20.263 3.496 6.621 1.00 72.25 93 GLY A C 1
ATOM 757 O O . GLY A 1 93 ? 20.896 4.132 5.783 1.00 72.25 93 GLY A O 1
ATOM 758 N N . GLU A 1 94 ? 19.231 2.714 6.281 1.00 70.81 94 GLU A N 1
ATOM 759 C CA . GLU A 1 94 ? 18.741 2.527 4.903 1.00 70.81 94 GLU A CA 1
ATOM 760 C C . GLU A 1 94 ? 18.376 3.855 4.223 1.00 70.81 94 GLU A C 1
ATOM 762 O O . GLU A 1 94 ? 18.430 3.969 2.999 1.00 70.81 94 GLU A O 1
ATOM 767 N N . TYR A 1 95 ? 18.003 4.869 5.007 1.00 63.97 95 TYR A N 1
ATOM 768 C CA . TYR A 1 95 ? 17.592 6.172 4.495 1.00 63.97 95 TYR A CA 1
ATOM 769 C C . TYR A 1 95 ? 18.599 7.300 4.740 1.00 63.97 95 TYR A C 1
ATOM 771 O O . TYR A 1 95 ? 18.487 8.322 4.066 1.00 63.97 95 TYR A O 1
ATOM 779 N N . SER A 1 96 ? 19.558 7.139 5.657 1.00 65.44 96 SER A N 1
ATOM 780 C CA . SER A 1 96 ? 20.639 8.099 5.928 1.00 65.44 96 SER A CA 1
ATOM 781 C C . SER A 1 96 ? 21.988 7.704 5.321 1.00 65.44 96 SER A C 1
ATOM 783 O O . SER A 1 96 ? 22.926 8.489 5.401 1.00 65.44 96 SER A O 1
ATOM 785 N N . GLY A 1 97 ? 22.093 6.514 4.716 1.00 61.16 97 GLY A N 1
ATOM 786 C CA . GLY A 1 97 ? 23.332 5.993 4.130 1.00 61.16 97 GLY A CA 1
ATOM 787 C C . GLY A 1 97 ? 24.304 5.383 5.146 1.00 61.16 97 GLY A C 1
ATOM 788 O O . GLY A 1 97 ? 25.443 5.097 4.795 1.00 61.16 97 GLY A O 1
ATOM 789 N N . GLU A 1 98 ? 23.874 5.185 6.396 1.00 63.44 98 GLU A N 1
ATOM 790 C CA . GLU A 1 98 ? 24.670 4.514 7.429 1.00 63.44 98 GLU A CA 1
ATOM 791 C C . GLU A 1 98 ? 24.382 3.006 7.399 1.00 63.44 98 GLU A C 1
ATOM 793 O O . GLU A 1 98 ? 23.236 2.581 7.550 1.00 63.44 98 GLU A O 1
ATOM 798 N N . GLU A 1 99 ? 25.409 2.174 7.221 1.00 60.03 99 GLU A N 1
ATOM 799 C CA . GLU A 1 99 ? 25.247 0.722 7.306 1.00 60.03 99 GLU A CA 1
ATOM 800 C C . GLU A 1 99 ? 25.070 0.303 8.770 1.00 60.03 99 GLU A C 1
ATOM 802 O O . GLU A 1 99 ? 25.999 0.354 9.575 1.00 60.03 99 GLU A O 1
ATOM 807 N N . ALA A 1 100 ? 23.853 -0.108 9.124 1.00 63.41 100 ALA A N 1
ATOM 808 C CA . ALA A 1 100 ? 23.543 -0.680 10.426 1.00 63.41 100 ALA A CA 1
ATOM 809 C C . ALA A 1 100 ? 23.053 -2.123 10.262 1.00 63.41 100 ALA A C 1
ATOM 811 O O . ALA A 1 100 ? 22.045 -2.392 9.601 1.00 63.41 100 ALA A O 1
ATOM 812 N N . GLU A 1 101 ? 23.757 -3.059 10.895 1.00 64.94 101 GLU A N 1
ATOM 813 C CA . GLU A 1 101 ? 23.351 -4.460 10.944 1.00 64.94 101 GLU A CA 1
ATOM 814 C C . GLU A 1 101 ? 22.141 -4.632 11.873 1.00 64.94 101 GLU A C 1
ATOM 816 O O . GLU A 1 101 ? 22.140 -4.186 13.022 1.00 64.94 101 GLU A O 1
ATOM 821 N N . ALA A 1 102 ? 21.099 -5.311 11.387 1.00 70.12 102 ALA A N 1
ATOM 822 C CA . ALA A 1 102 ? 19.994 -5.764 12.226 1.00 70.12 102 ALA A CA 1
ATOM 823 C C . ALA A 1 102 ? 19.985 -7.287 12.302 1.00 70.12 102 ALA A C 1
ATOM 825 O O . ALA A 1 102 ? 20.256 -7.978 11.319 1.00 70.12 102 ALA A O 1
ATOM 826 N N . SER A 1 103 ? 19.591 -7.810 13.461 1.00 73.25 103 SER A N 1
ATOM 827 C CA . SER A 1 103 ? 19.373 -9.248 13.621 1.00 73.25 103 SER A CA 1
ATOM 828 C C . SER A 1 103 ? 18.280 -9.758 12.668 1.00 73.25 103 SER A C 1
ATOM 830 O O . SER A 1 103 ? 17.314 -9.051 12.376 1.00 73.25 103 SER A O 1
ATOM 832 N N . GLY A 1 104 ? 18.362 -11.020 12.232 1.00 71.12 104 GLY A N 1
ATOM 833 C CA . GLY A 1 104 ? 17.313 -11.639 11.404 1.00 71.12 104 GLY A CA 1
ATOM 834 C C . GLY A 1 104 ? 15.923 -11.639 12.066 1.00 71.12 104 GLY A C 1
ATOM 835 O O . GLY A 1 104 ? 14.903 -11.617 11.379 1.00 71.12 104 GLY A O 1
ATOM 836 N N . ALA A 1 105 ? 15.868 -11.577 13.401 1.00 75.69 105 ALA A N 1
ATOM 837 C CA . ALA A 1 105 ? 14.631 -11.413 14.164 1.00 75.69 105 ALA A CA 1
ATOM 838 C C . ALA A 1 105 ? 13.948 -10.052 13.924 1.00 75.69 105 ALA A C 1
ATOM 840 O O . ALA A 1 105 ? 12.718 -9.974 13.954 1.00 75.69 105 ALA A O 1
ATOM 841 N N . ALA A 1 106 ? 14.716 -8.997 13.626 1.00 81.75 106 ALA A N 1
ATOM 842 C CA . ALA A 1 106 ? 14.186 -7.664 13.350 1.00 81.75 106 ALA A CA 1
ATOM 843 C C . ALA A 1 106 ? 13.237 -7.661 12.142 1.00 81.75 106 ALA A C 1
ATOM 845 O O . ALA A 1 106 ? 12.215 -6.980 12.171 1.00 81.75 106 ALA A O 1
ATOM 846 N N . ALA A 1 107 ? 13.523 -8.466 11.112 1.00 76.81 107 ALA A N 1
ATOM 847 C CA . ALA A 1 107 ? 12.680 -8.565 9.920 1.00 76.81 107 ALA A CA 1
ATOM 848 C C . ALA A 1 107 ? 11.275 -9.099 10.245 1.00 76.81 107 ALA A C 1
ATOM 850 O O . ALA A 1 107 ? 10.279 -8.562 9.768 1.00 76.81 107 ALA A O 1
ATOM 851 N N . TYR A 1 108 ? 11.177 -10.110 11.111 1.00 80.62 108 TYR A N 1
ATOM 852 C CA . TYR A 1 108 ? 9.884 -10.638 11.553 1.00 80.62 108 TYR A CA 1
ATOM 853 C C . TYR A 1 108 ? 9.141 -9.638 12.441 1.00 80.62 108 TYR A C 1
ATOM 855 O O . TYR A 1 108 ? 7.944 -9.414 12.268 1.00 80.62 108 TYR A O 1
ATOM 863 N N . LEU A 1 109 ? 9.853 -8.996 13.370 1.00 85.06 109 LEU A N 1
ATOM 864 C CA . LEU A 1 109 ? 9.271 -7.989 14.258 1.00 85.06 109 LEU A CA 1
ATOM 865 C C . LEU A 1 109 ? 8.722 -6.789 13.477 1.00 85.06 109 LEU A C 1
ATOM 867 O O . LEU A 1 109 ? 7.642 -6.305 13.818 1.00 85.06 109 LEU A O 1
ATOM 871 N N . TYR A 1 110 ? 9.398 -6.382 12.396 1.00 84.81 110 TYR A N 1
ATOM 872 C CA . TYR A 1 110 ? 8.939 -5.332 11.481 1.00 84.81 110 TYR A CA 1
ATOM 873 C C . TYR A 1 110 ? 7.570 -5.634 10.862 1.00 84.81 110 TYR A C 1
ATOM 875 O O . TYR A 1 110 ? 6.767 -4.727 10.662 1.00 84.81 110 TYR A O 1
ATOM 883 N N . VAL A 1 111 ? 7.279 -6.910 10.595 1.00 83.25 111 VAL A N 1
ATOM 884 C CA . VAL A 1 111 ? 5.997 -7.354 10.027 1.00 83.25 111 VAL A CA 1
ATOM 885 C C . VAL A 1 111 ? 4.913 -7.487 11.097 1.00 83.25 111 VAL A C 1
ATOM 887 O O . VAL A 1 111 ? 3.742 -7.243 10.817 1.00 83.25 111 VAL A O 1
ATOM 890 N N . PHE A 1 112 ? 5.267 -7.854 12.330 1.00 86.50 112 PHE A N 1
ATOM 891 C CA . PHE A 1 112 ? 4.280 -8.123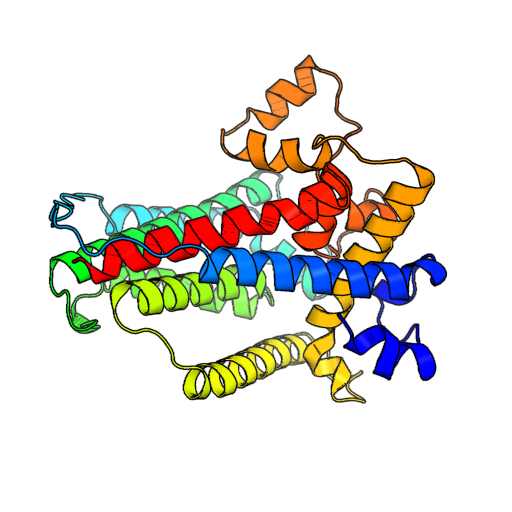 13.378 1.00 86.50 112 PHE A CA 1
ATOM 892 C C . PHE A 1 112 ? 3.668 -6.864 13.994 1.00 86.50 112 PHE A C 1
ATOM 894 O O . PHE A 1 112 ? 2.443 -6.789 14.135 1.00 86.50 112 PHE A O 1
ATOM 901 N N . PHE A 1 113 ? 4.481 -5.868 14.364 1.00 88.00 113 PHE A N 1
ATOM 902 C CA . PHE A 1 113 ? 3.959 -4.693 15.072 1.00 88.00 113 PHE A CA 1
ATOM 903 C C . PHE A 1 113 ? 2.874 -3.919 14.293 1.00 88.00 113 PHE A C 1
ATOM 905 O O . PHE A 1 113 ? 1.889 -3.518 14.930 1.00 88.00 113 PHE A O 1
ATOM 912 N N . PRO A 1 114 ? 2.970 -3.727 12.955 1.00 89.44 114 PRO A N 1
ATOM 913 C CA . PRO A 1 114 ? 1.943 -3.030 12.192 1.00 89.44 114 PRO A CA 1
ATOM 914 C C . PRO A 1 114 ? 0.659 -3.852 12.118 1.00 89.44 114 PRO A C 1
ATOM 916 O O . PRO A 1 114 ? -0.419 -3.289 12.268 1.00 89.44 114 PRO A O 1
ATOM 919 N N . VAL A 1 115 ? 0.750 -5.177 11.949 1.00 90.06 115 VAL A N 1
ATOM 920 C CA . VAL A 1 115 ? -0.421 -6.064 11.842 1.00 90.06 115 VAL A CA 1
ATOM 921 C C . VAL A 1 115 ? -1.295 -5.960 13.089 1.00 90.06 115 VAL A C 1
ATOM 923 O O . VAL A 1 115 ? -2.496 -5.711 12.981 1.00 90.06 115 VAL A O 1
ATOM 926 N N . PHE A 1 116 ? -0.699 -6.056 14.281 1.00 91.25 116 PHE A N 1
ATOM 927 C CA . PHE A 1 116 ? -1.451 -5.922 15.532 1.00 91.25 116 PHE A CA 1
ATOM 928 C C . PHE A 1 116 ? -2.105 -4.542 15.679 1.00 91.25 116 PHE A C 1
ATOM 930 O O . PHE A 1 116 ? -3.253 -4.453 16.124 1.00 91.25 116 PHE A O 1
ATOM 937 N N . LEU A 1 117 ? -1.418 -3.474 15.258 1.00 91.88 117 LEU A N 1
ATOM 938 C CA . LEU A 1 117 ? -1.956 -2.113 15.296 1.00 91.88 117 LEU A CA 1
ATOM 939 C C . LEU A 1 117 ? -3.125 -1.932 14.317 1.00 91.88 117 LEU A C 1
ATOM 941 O O . LEU A 1 117 ? -4.165 -1.394 14.695 1.00 91.88 117 LEU A O 1
ATOM 945 N N . LEU A 1 118 ? -2.990 -2.421 13.082 1.00 91.38 118 LEU A N 1
ATOM 946 C CA . LEU A 1 118 ? -4.027 -2.361 12.047 1.00 91.38 118 LEU A CA 1
ATOM 947 C C . LEU A 1 118 ? -5.279 -3.148 12.466 1.00 91.38 118 LEU A C 1
ATOM 949 O O . LEU A 1 118 ? -6.404 -2.660 12.308 1.00 91.38 118 LEU A O 1
ATOM 953 N N . CYS A 1 119 ? -5.107 -4.327 13.072 1.00 89.88 119 CYS A N 1
ATOM 954 C CA . CYS A 1 119 ? -6.211 -5.085 13.661 1.00 89.88 119 CYS A CA 1
ATOM 955 C C . CYS A 1 119 ? -6.887 -4.307 14.799 1.00 89.88 119 CYS A C 1
ATOM 957 O O . CYS A 1 119 ? -8.114 -4.203 14.820 1.00 89.88 119 CYS A O 1
ATOM 959 N N . ALA A 1 120 ? -6.115 -3.716 15.719 1.00 90.50 120 ALA A N 1
ATOM 960 C CA . ALA A 1 120 ? -6.659 -2.940 16.836 1.00 90.50 120 ALA A CA 1
ATOM 961 C C . ALA A 1 120 ? -7.486 -1.731 16.361 1.00 90.50 120 ALA A C 1
ATOM 963 O O . ALA A 1 120 ? -8.573 -1.484 16.888 1.00 90.50 120 ALA A O 1
ATOM 964 N N . ILE A 1 121 ? -7.012 -1.021 15.331 1.00 90.00 121 ILE A N 1
ATOM 965 C CA . ILE A 1 121 ? -7.747 0.075 14.681 1.00 90.00 121 ILE A CA 1
ATOM 966 C C . ILE A 1 121 ? -9.052 -0.448 14.078 1.00 90.00 121 ILE A C 1
ATOM 968 O O . ILE A 1 121 ? -10.119 0.095 14.362 1.00 90.00 121 ILE A O 1
ATOM 972 N N . SER A 1 122 ? -8.993 -1.530 13.301 1.00 88.00 122 SER A N 1
ATOM 973 C CA . SER A 1 122 ? -10.170 -2.105 12.636 1.00 88.00 122 SER A CA 1
ATOM 974 C C . SER A 1 122 ? -11.252 -2.524 13.640 1.00 88.00 122 SER A C 1
ATOM 976 O O . SER A 1 122 ? -12.420 -2.163 13.485 1.00 88.00 122 SER A O 1
ATOM 978 N N . PHE A 1 123 ? -10.870 -3.199 14.729 1.00 88.12 123 PHE A N 1
ATOM 979 C CA . PHE A 1 123 ? -11.802 -3.561 15.802 1.00 88.12 123 PHE A CA 1
ATOM 980 C C . PHE A 1 123 ? -12.365 -2.341 16.536 1.00 88.12 123 PHE A C 1
ATOM 982 O O . PHE A 1 123 ? -13.551 -2.316 16.869 1.00 88.12 123 PHE A O 1
ATOM 989 N N . GLN A 1 124 ? -11.558 -1.300 16.756 1.00 87.38 124 GLN A N 1
ATOM 990 C CA . GLN A 1 124 ? -12.038 -0.058 17.360 1.00 87.38 124 GLN A CA 1
ATOM 991 C C . GLN A 1 124 ? -13.100 0.622 16.488 1.00 87.38 124 GLN A C 1
ATOM 993 O O . GLN A 1 124 ? -14.107 1.087 17.020 1.00 87.38 124 GLN A O 1
ATOM 998 N N . PHE A 1 125 ? -12.913 0.665 15.169 1.00 85.25 125 PHE A N 1
ATOM 999 C CA . PHE A 1 125 ? -13.914 1.213 14.253 1.00 85.25 125 PHE A CA 1
ATOM 1000 C C . PHE A 1 125 ? -15.198 0.376 14.225 1.00 85.25 125 PHE A C 1
ATOM 1002 O O . PHE A 1 125 ? -16.282 0.953 14.305 1.00 85.25 125 PHE A O 1
ATOM 1009 N N . ASN A 1 126 ? -15.097 -0.957 14.230 1.00 82.38 126 ASN A N 1
ATOM 1010 C CA . ASN A 1 126 ? -16.268 -1.837 14.350 1.00 82.38 126 ASN A CA 1
ATOM 1011 C C . ASN A 1 126 ? -17.049 -1.574 15.649 1.00 82.38 126 ASN A C 1
ATOM 1013 O O . ASN A 1 126 ? -18.273 -1.446 15.632 1.00 82.38 126 ASN A O 1
ATOM 1017 N N . LYS A 1 127 ? -16.347 -1.407 16.778 1.00 82.19 127 LYS A N 1
ATOM 1018 C CA . LYS A 1 127 ? -16.966 -1.053 18.065 1.00 82.19 127 LYS A CA 1
ATOM 1019 C C . LYS A 1 127 ? -17.645 0.318 18.026 1.00 82.19 127 LYS A C 1
ATOM 1021 O O . LYS A 1 127 ? -18.721 0.493 18.595 1.00 82.19 127 LYS A O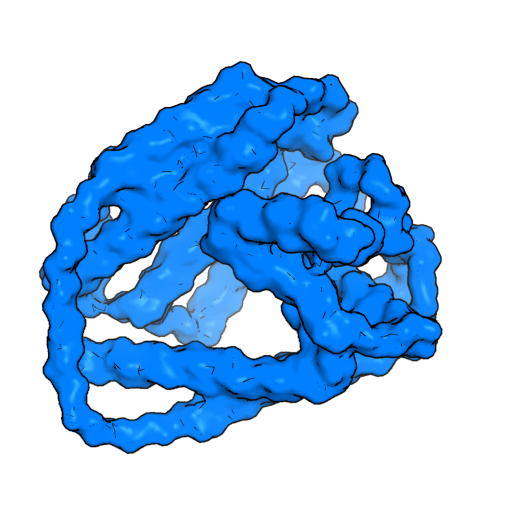 1
ATOM 1026 N N . LEU A 1 128 ?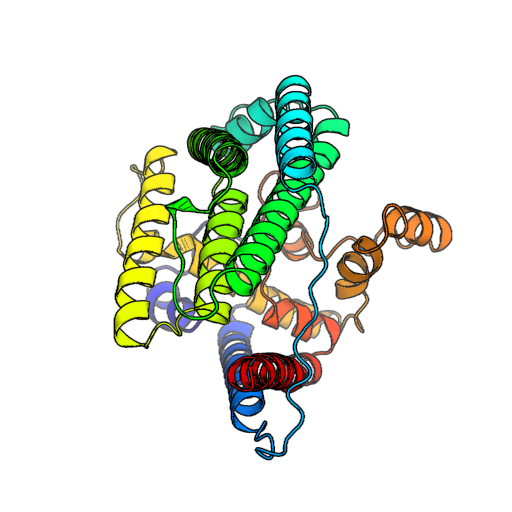 -17.030 1.308 17.380 1.00 82.00 128 LEU A N 1
ATOM 1027 C CA . LEU A 1 128 ? -17.622 2.641 17.246 1.00 82.00 128 LEU A CA 1
ATOM 1028 C C . LEU A 1 128 ? -18.875 2.629 16.370 1.00 82.00 128 LEU A C 1
ATOM 1030 O O . LEU A 1 128 ? -19.819 3.352 16.687 1.00 82.00 128 LEU A O 1
ATOM 1034 N N . LEU A 1 129 ? -18.902 1.806 15.321 1.00 77.31 129 LEU A N 1
ATOM 1035 C CA . LEU A 1 129 ? -20.089 1.601 14.494 1.00 77.31 129 LEU A CA 1
ATOM 1036 C C . LEU A 1 129 ? -21.229 0.978 15.309 1.00 77.31 129 LEU A C 1
ATOM 1038 O O . LEU A 1 129 ? -22.344 1.494 15.273 1.00 77.31 129 LEU A O 1
ATOM 1042 N N . ALA A 1 130 ? -20.936 -0.045 16.120 1.00 73.06 130 ALA A N 1
ATOM 1043 C CA . ALA A 1 130 ? -21.925 -0.666 17.007 1.00 73.06 130 ALA A CA 1
ATOM 1044 C C . ALA A 1 130 ? -22.507 0.320 18.041 1.00 73.06 130 ALA A C 1
ATOM 1046 O O . ALA A 1 130 ? -23.686 0.253 18.375 1.00 73.06 130 ALA A O 1
ATOM 1047 N N . LEU A 1 131 ? -21.696 1.263 18.536 1.00 72.56 131 LEU A N 1
ATOM 1048 C CA . LEU A 1 131 ? -22.135 2.278 19.501 1.00 72.56 131 LEU A CA 1
ATOM 1049 C C . LEU A 1 131 ? -22.891 3.449 18.859 1.00 72.56 131 LEU A C 1
ATOM 1051 O O . LEU A 1 131 ? -23.761 4.045 19.495 1.00 72.56 131 LEU A O 1
ATOM 1055 N N . ASN A 1 132 ? -22.515 3.855 17.646 1.00 67.75 132 ASN A N 1
ATOM 1056 C CA . ASN A 1 132 ? -23.155 4.958 16.941 1.00 67.75 132 ASN A CA 1
ATOM 1057 C C . ASN A 1 132 ? -22.958 4.836 15.427 1.00 67.75 132 ASN A C 1
ATOM 1059 O O . ASN A 1 132 ? -21.898 5.184 14.905 1.00 67.75 132 ASN A O 1
ATOM 1063 N N . ASN A 1 133 ? -24.024 4.459 14.724 1.00 69.31 133 ASN A N 1
ATOM 1064 C CA . ASN A 1 133 ? -23.989 4.247 13.277 1.00 69.31 133 ASN A CA 1
ATOM 1065 C C . ASN A 1 133 ? -23.858 5.561 12.471 1.00 69.31 133 ASN A C 1
ATOM 1067 O O . ASN A 1 133 ? -23.391 5.566 11.342 1.00 69.31 133 ASN A O 1
ATOM 1071 N N . LYS A 1 134 ? -24.245 6.718 13.035 1.00 66.31 134 LYS A N 1
ATOM 1072 C CA . LYS A 1 134 ? -24.371 7.956 12.235 1.00 66.31 134 LYS A CA 1
ATOM 1073 C C . LYS A 1 134 ? -23.128 8.840 12.200 1.00 66.31 134 LYS A C 1
ATOM 1075 O O . LYS A 1 134 ? -22.910 9.519 11.209 1.00 66.31 134 LYS A O 1
ATOM 1080 N N . ASN A 1 135 ? -22.350 8.901 13.284 1.00 69.56 135 ASN A N 1
ATOM 1081 C CA . ASN A 1 135 ? -21.227 9.838 13.404 1.00 69.56 135 ASN A CA 1
ATOM 1082 C C . ASN A 1 135 ? -20.093 9.260 14.255 1.00 69.56 135 ASN A C 1
ATOM 1084 O O . ASN A 1 135 ? -20.334 8.718 15.340 1.00 69.56 135 ASN A O 1
ATOM 1088 N N . LEU A 1 136 ? -18.853 9.493 13.824 1.00 73.31 136 LEU A N 1
ATOM 1089 C CA . LEU A 1 136 ? -17.668 9.139 14.595 1.00 73.31 136 LEU A CA 1
ATOM 1090 C C . LEU A 1 136 ? -17.530 10.080 15.800 1.00 73.31 136 LEU A C 1
ATOM 1092 O O . LEU A 1 136 ? -17.251 11.271 15.663 1.00 73.31 136 LEU A O 1
ATOM 1096 N N . LYS A 1 137 ? -17.719 9.540 17.007 1.00 74.69 137 LYS A N 1
ATOM 1097 C CA . LYS A 1 137 ? -17.471 10.262 18.261 1.00 74.69 137 LYS A CA 1
ATOM 1098 C C . LYS A 1 137 ? -16.044 9.985 18.729 1.00 74.69 137 LYS A C 1
ATOM 1100 O O . LYS A 1 137 ? -15.794 8.968 19.368 1.00 74.69 137 LYS A O 1
ATOM 1105 N N . LEU A 1 138 ? -15.130 10.925 18.469 1.00 72.75 138 LEU A N 1
ATOM 1106 C CA . LEU A 1 138 ? -13.709 10.835 18.854 1.00 72.75 138 LEU A CA 1
ATOM 1107 C C . LEU A 1 138 ? -13.508 10.548 20.355 1.00 72.75 138 LEU A C 1
ATOM 1109 O O . LEU A 1 138 ? -12.566 9.861 20.732 1.00 72.75 138 LEU A O 1
ATOM 1113 N N . LYS A 1 139 ? -14.429 11.009 21.215 1.00 71.88 139 LYS A N 1
ATOM 1114 C CA . LYS A 1 139 ? -14.393 10.775 22.671 1.00 71.88 139 LYS A CA 1
ATOM 1115 C C . LYS A 1 139 ? -14.489 9.296 23.069 1.00 71.88 139 LYS A C 1
ATOM 1117 O O . LYS A 1 139 ? -14.038 8.943 24.152 1.00 71.88 139 LYS A O 1
ATOM 1122 N N . ASN A 1 140 ? -15.065 8.452 22.212 1.00 77.62 140 ASN A N 1
ATOM 1123 C CA . ASN A 1 140 ? -15.259 7.025 22.479 1.00 77.62 140 ASN A CA 1
ATOM 1124 C C . ASN A 1 140 ? -14.087 6.169 21.971 1.00 77.62 140 ASN A C 1
ATOM 1126 O O . ASN A 1 140 ? -14.119 4.942 22.097 1.00 77.62 140 ASN A O 1
ATOM 1130 N N . ILE A 1 141 ? -13.067 6.795 21.374 1.00 83.44 141 ILE A N 1
ATOM 1131 C CA . ILE A 1 141 ? -11.849 6.099 20.974 1.00 83.44 141 ILE A CA 1
ATOM 1132 C C . ILE A 1 141 ? -11.044 5.760 22.223 1.00 83.44 141 ILE A C 1
ATOM 1134 O O . ILE A 1 141 ? -10.875 6.578 23.129 1.00 83.44 141 ILE A O 1
ATOM 1138 N N . ASN A 1 142 ? -10.526 4.537 22.261 1.00 85.06 142 ASN A N 1
ATOM 1139 C CA . ASN A 1 142 ? -9.636 4.110 23.320 1.00 85.06 142 ASN A CA 1
ATOM 1140 C C . ASN A 1 142 ? -8.361 4.976 23.351 1.00 85.06 142 ASN A C 1
ATOM 1142 O O . ASN A 1 142 ? -7.583 4.986 22.398 1.00 85.06 142 ASN A O 1
ATOM 1146 N N . LYS A 1 143 ? -8.132 5.678 24.467 1.00 87.75 143 LYS A N 1
ATOM 1147 C CA . LYS A 1 143 ? -6.970 6.562 24.649 1.00 87.75 143 LYS A CA 1
ATOM 1148 C C . LYS A 1 143 ? -5.640 5.814 24.537 1.00 87.75 143 LYS A C 1
ATOM 1150 O O . LYS A 1 143 ? -4.693 6.369 23.994 1.00 87.75 143 LYS A O 1
ATOM 1155 N N . ILE A 1 144 ? -5.585 4.559 24.995 1.00 87.31 144 ILE A N 1
ATOM 1156 C CA . ILE A 1 144 ? -4.375 3.727 24.906 1.00 87.31 144 ILE A CA 1
ATOM 1157 C C . ILE A 1 144 ? -4.016 3.490 23.437 1.00 87.31 144 ILE A C 1
ATOM 1159 O O . ILE A 1 144 ? -2.873 3.702 23.055 1.00 87.31 144 ILE A O 1
ATOM 1163 N N . LEU A 1 145 ? -5.002 3.152 22.598 1.00 89.81 145 LEU A N 1
ATOM 1164 C CA . LEU A 1 145 ? -4.790 2.963 21.161 1.00 89.81 145 LEU A CA 1
ATOM 1165 C C . LEU A 1 145 ? -4.253 4.240 20.497 1.00 89.81 145 LEU A C 1
ATOM 1167 O O . LEU A 1 145 ? -3.328 4.153 19.699 1.00 89.81 145 LEU A O 1
ATOM 1171 N N . ILE A 1 146 ? -4.795 5.416 20.841 1.00 90.69 146 ILE A N 1
ATOM 1172 C CA . ILE A 1 146 ? -4.313 6.703 20.306 1.00 90.69 146 ILE A CA 1
ATOM 1173 C C . ILE A 1 146 ? -2.850 6.935 20.692 1.00 90.69 146 ILE A C 1
ATOM 1175 O O . ILE A 1 146 ? -2.051 7.323 19.842 1.00 90.69 146 ILE A O 1
ATOM 1179 N N . ILE A 1 147 ? -2.489 6.675 21.951 1.00 91.44 147 ILE A N 1
ATOM 1180 C CA . ILE A 1 147 ? -1.111 6.824 22.429 1.00 91.44 147 ILE A CA 1
ATOM 1181 C C . ILE A 1 147 ? -0.188 5.860 21.674 1.00 91.44 147 ILE A C 1
ATOM 1183 O O . ILE A 1 147 ? 0.783 6.314 21.073 1.00 91.44 147 ILE A O 1
ATOM 1187 N N . CYS A 1 148 ? -0.520 4.565 21.620 1.00 90.31 148 CYS A N 1
ATOM 1188 C CA . CYS A 1 148 ? 0.254 3.556 20.889 1.00 90.31 148 CYS A CA 1
ATOM 1189 C C . CYS A 1 148 ? 0.427 3.922 19.407 1.00 90.31 148 CYS A C 1
ATOM 1191 O O . CYS A 1 148 ? 1.539 3.876 18.883 1.00 90.31 148 CYS A O 1
ATOM 1193 N N . PHE A 1 149 ? -0.663 4.336 18.754 1.00 91.75 149 PHE A N 1
ATOM 1194 C CA . PHE A 1 149 ? -0.662 4.803 17.371 1.00 91.75 149 PHE A CA 1
ATOM 1195 C C . PHE A 1 149 ? 0.287 5.986 17.187 1.00 91.75 149 PHE A C 1
ATOM 1197 O O . PHE A 1 149 ? 1.165 5.933 16.333 1.00 91.75 149 PHE A O 1
ATOM 1204 N N . SER A 1 150 ? 0.138 7.035 18.003 1.00 91.56 150 SER A N 1
ATOM 1205 C CA . SER A 1 150 ? 0.949 8.252 17.901 1.00 91.56 150 SER A CA 1
ATOM 1206 C C . SER A 1 150 ? 2.437 7.982 18.120 1.00 91.56 150 SER A C 1
ATOM 1208 O O . SER A 1 150 ? 3.257 8.498 17.368 1.00 91.56 150 SER A O 1
ATOM 1210 N N . LEU A 1 151 ? 2.785 7.121 19.082 1.00 92.56 151 LEU A N 1
ATOM 1211 C CA . LEU A 1 151 ? 4.166 6.756 19.388 1.00 92.56 151 LEU A CA 1
ATOM 1212 C C . LEU A 1 151 ? 4.834 6.066 18.197 1.00 92.56 151 LEU A C 1
ATOM 1214 O O . LEU A 1 151 ? 5.893 6.504 17.754 1.00 92.56 151 LEU A O 1
ATOM 1218 N N . ILE A 1 152 ? 4.205 5.018 17.653 1.00 91.00 152 ILE A N 1
ATOM 1219 C CA . ILE A 1 152 ? 4.749 4.271 16.508 1.00 91.00 152 ILE A CA 1
ATOM 1220 C C . ILE A 1 152 ? 4.798 5.168 15.264 1.00 91.00 152 ILE A C 1
ATOM 1222 O O . ILE A 1 152 ? 5.800 5.189 14.553 1.00 91.00 152 ILE A O 1
ATOM 1226 N N . PHE A 1 153 ? 3.744 5.950 15.023 1.00 91.00 153 PHE A N 1
ATOM 1227 C CA . PHE A 1 153 ? 3.646 6.847 13.873 1.00 91.00 153 PHE A CA 1
ATOM 1228 C C . PHE A 1 153 ? 4.756 7.906 13.865 1.00 91.00 153 PHE A C 1
ATOM 1230 O O . PHE A 1 153 ? 5.450 8.058 12.861 1.00 91.00 153 PHE A O 1
ATOM 1237 N N . ILE A 1 154 ? 4.957 8.606 14.987 1.00 89.56 154 ILE A N 1
ATOM 1238 C CA . ILE A 1 154 ? 5.982 9.651 15.108 1.00 89.56 154 ILE A CA 1
ATOM 1239 C C . ILE A 1 154 ? 7.380 9.045 14.966 1.00 89.56 154 ILE A C 1
ATOM 1241 O O . ILE A 1 154 ? 8.177 9.553 14.182 1.00 89.56 154 ILE A O 1
ATOM 1245 N N . MET A 1 155 ? 7.663 7.934 15.655 1.00 88.25 155 MET A N 1
ATOM 1246 C CA . MET A 1 155 ? 8.971 7.273 15.583 1.00 88.25 155 MET A CA 1
ATOM 1247 C C . MET A 1 155 ? 9.320 6.834 14.155 1.00 88.25 155 MET A C 1
ATOM 1249 O O . MET A 1 155 ? 10.444 7.034 13.708 1.00 88.25 155 MET A O 1
ATOM 1253 N N . LEU A 1 156 ? 8.368 6.280 13.398 1.00 87.56 156 LEU A N 1
ATOM 1254 C CA . LEU A 1 156 ? 8.625 5.843 12.020 1.00 87.56 156 LEU A CA 1
ATOM 1255 C C . LEU A 1 156 ? 8.840 7.009 11.051 1.00 87.56 156 LEU A C 1
ATOM 1257 O O . LEU A 1 156 ? 9.708 6.917 10.184 1.00 87.56 156 LEU A O 1
ATOM 1261 N N . ILE A 1 157 ? 8.104 8.113 11.216 1.00 84.69 157 ILE A N 1
ATOM 1262 C CA . ILE A 1 157 ? 8.343 9.333 10.431 1.00 84.69 157 ILE A CA 1
ATOM 1263 C C . ILE A 1 157 ? 9.713 9.924 10.762 1.00 84.69 157 ILE A C 1
ATOM 1265 O O . ILE A 1 157 ? 10.433 10.319 9.848 1.00 84.69 157 ILE A O 1
ATOM 1269 N N . MET A 1 158 ? 10.108 9.935 12.039 1.00 82.88 158 MET A N 1
ATOM 1270 C CA . MET A 1 158 ? 11.446 10.370 12.456 1.00 82.88 158 MET A CA 1
ATOM 1271 C C . MET A 1 158 ? 12.554 9.469 11.901 1.00 82.88 158 MET A C 1
ATOM 1273 O O . MET A 1 158 ? 13.629 9.962 11.574 1.00 82.88 158 MET A O 1
ATOM 1277 N N . ALA A 1 159 ? 12.290 8.171 11.742 1.00 80.06 159 ALA A N 1
ATOM 1278 C CA . ALA A 1 159 ? 13.182 7.248 11.040 1.00 80.06 159 ALA A CA 1
ATOM 1279 C C . ALA A 1 159 ? 13.201 7.453 9.511 1.00 80.06 159 ALA A C 1
ATOM 1281 O O . ALA A 1 159 ? 13.964 6.790 8.819 1.00 80.06 159 ALA A O 1
ATOM 1282 N N . GLY A 1 160 ? 12.353 8.330 8.960 1.00 72.38 160 GLY A N 1
ATOM 1283 C CA . GLY A 1 160 ? 12.244 8.578 7.519 1.00 72.38 160 GLY A CA 1
ATOM 1284 C C . GLY A 1 160 ? 11.426 7.533 6.748 1.00 72.38 160 GLY A C 1
ATOM 1285 O O . GLY A 1 160 ? 11.359 7.596 5.512 1.00 72.38 160 GLY A O 1
ATOM 1286 N N . SER A 1 161 ? 10.777 6.598 7.454 1.00 79.38 161 SER A N 1
ATOM 1287 C CA . SER A 1 161 ? 9.937 5.550 6.870 1.00 79.38 161 SER A CA 1
ATOM 1288 C C . SER A 1 161 ? 8.522 6.073 6.616 1.00 79.38 161 SER A C 1
ATOM 1290 O O . SER A 1 161 ? 7.801 6.431 7.542 1.00 79.38 161 SER A O 1
ATOM 1292 N N . ARG A 1 162 ? 8.102 6.106 5.345 1.00 78.38 162 ARG A N 1
ATOM 1293 C CA . ARG A 1 162 ? 6.771 6.597 4.927 1.00 78.38 162 ARG A CA 1
ATOM 1294 C C . ARG A 1 162 ? 5.740 5.477 4.784 1.00 78.38 162 ARG A C 1
ATOM 1296 O O . ARG A 1 162 ? 4.546 5.724 4.914 1.00 78.38 162 ARG A O 1
ATOM 1303 N N . THR A 1 163 ? 6.194 4.247 4.544 1.00 80.50 163 THR A N 1
ATOM 1304 C CA . THR A 1 163 ? 5.355 3.106 4.152 1.00 80.50 163 THR A CA 1
ATOM 1305 C C . THR A 1 163 ? 4.306 2.757 5.204 1.00 80.50 163 THR A C 1
ATOM 1307 O O . THR A 1 163 ? 3.109 2.815 4.930 1.00 80.50 163 THR A O 1
ATOM 1310 N N . ILE A 1 164 ? 4.736 2.440 6.427 1.00 86.25 164 ILE A N 1
ATOM 1311 C CA . ILE A 1 164 ? 3.824 2.046 7.510 1.00 86.25 164 ILE A CA 1
ATOM 1312 C C . ILE A 1 164 ? 2.961 3.231 7.985 1.00 86.25 164 ILE A C 1
ATOM 1314 O O . ILE A 1 164 ? 1.750 3.046 8.125 1.00 86.25 164 ILE A O 1
ATOM 1318 N N . PRO A 1 165 ? 3.497 4.457 8.178 1.00 87.94 165 PRO A N 1
ATOM 1319 C CA . PRO A 1 165 ? 2.662 5.622 8.475 1.00 87.94 165 PRO A CA 1
ATOM 1320 C C . PRO A 1 165 ? 1.550 5.856 7.447 1.00 87.94 165 PRO A C 1
ATOM 1322 O O . PRO A 1 165 ? 0.409 6.130 7.824 1.00 87.94 165 PRO A O 1
ATOM 1325 N N . LEU A 1 166 ? 1.845 5.695 6.155 1.00 86.38 166 LEU A N 1
ATOM 1326 C CA . LEU A 1 166 ? 0.852 5.853 5.096 1.00 86.38 166 LEU A CA 1
ATOM 1327 C C . LEU A 1 166 ? -0.186 4.722 5.116 1.00 86.38 166 LEU A C 1
ATOM 1329 O O . LEU A 1 166 ? -1.374 5.004 4.991 1.00 86.38 166 LEU A O 1
ATOM 1333 N N . GLN A 1 167 ? 0.218 3.469 5.357 1.00 87.88 167 GLN A N 1
ATOM 1334 C CA . GLN A 1 167 ? -0.719 2.351 5.555 1.00 87.88 167 GLN A CA 1
ATOM 1335 C C . GLN A 1 167 ? -1.690 2.617 6.715 1.00 87.88 167 GLN A C 1
ATOM 1337 O O . GLN A 1 167 ? -2.893 2.393 6.583 1.00 87.88 167 GLN A O 1
ATOM 1342 N N . LEU A 1 168 ? -1.185 3.146 7.832 1.00 89.38 168 LEU A N 1
ATOM 1343 C CA . LEU A 1 168 ? -1.988 3.507 9.000 1.00 89.38 168 LEU A CA 1
ATOM 1344 C C . LEU A 1 168 ? -2.996 4.623 8.692 1.00 89.38 168 LEU A C 1
ATOM 1346 O O . LEU A 1 168 ? -4.174 4.507 9.037 1.00 89.38 168 LEU A O 1
ATOM 1350 N N . LEU A 1 169 ? -2.559 5.690 8.014 1.00 89.00 169 LEU A N 1
ATOM 1351 C CA . LEU A 1 169 ? -3.440 6.790 7.606 1.00 89.00 169 LEU A CA 1
ATOM 1352 C C . LEU A 1 169 ? -4.498 6.333 6.601 1.00 89.00 169 LEU A C 1
ATOM 1354 O O . LEU A 1 169 ? -5.668 6.694 6.743 1.00 89.00 169 LEU A O 1
ATOM 1358 N N . LEU A 1 170 ? -4.107 5.523 5.614 1.00 87.38 170 LEU A N 1
ATOM 1359 C CA . LEU A 1 170 ? -5.019 4.980 4.612 1.00 87.38 170 LEU A CA 1
ATOM 1360 C C . LEU A 1 170 ? -6.042 4.030 5.227 1.00 87.38 170 LEU A C 1
ATOM 1362 O O . LEU A 1 170 ? -7.203 4.095 4.834 1.00 87.38 170 LEU A O 1
ATOM 1366 N N . LEU A 1 171 ? -5.668 3.200 6.207 1.00 89.56 171 LEU A N 1
ATOM 1367 C CA . LEU A 1 171 ? -6.636 2.361 6.917 1.00 89.56 171 LEU A CA 1
ATOM 1368 C C . LEU A 1 171 ? -7.654 3.229 7.666 1.00 89.56 171 LEU A C 1
ATOM 1370 O O . LEU A 1 171 ? -8.856 3.048 7.492 1.00 89.56 171 LEU A O 1
ATOM 1374 N N . CYS A 1 172 ? -7.192 4.197 8.463 1.00 86.94 172 CYS A N 1
ATOM 1375 C CA . CYS A 1 172 ? -8.075 5.102 9.201 1.00 86.94 172 CYS A CA 1
ATOM 1376 C C . CYS A 1 172 ? -9.021 5.868 8.265 1.00 86.94 172 CYS A C 1
ATOM 1378 O O . CYS A 1 172 ? -10.223 5.936 8.522 1.00 86.94 172 CYS A O 1
ATOM 1380 N N . GLY A 1 173 ? -8.491 6.417 7.167 1.00 86.12 173 GLY A N 1
ATOM 1381 C CA . GLY A 1 173 ? -9.272 7.118 6.151 1.00 86.12 173 GLY A CA 1
ATOM 1382 C C . GLY A 1 173 ? -10.258 6.193 5.443 1.00 86.12 173 GLY A C 1
ATOM 1383 O O . GLY A 1 173 ? -11.444 6.502 5.380 1.00 86.12 173 GLY A O 1
ATOM 1384 N N . GLY A 1 174 ? -9.795 5.034 4.974 1.00 84.00 174 GLY A N 1
ATOM 1385 C CA . GLY A 1 174 ? -10.597 4.036 4.271 1.00 84.00 174 GLY A CA 1
ATOM 1386 C C . GLY A 1 174 ? -11.762 3.541 5.119 1.00 84.00 174 GLY A C 1
ATOM 1387 O O . GLY A 1 174 ? -12.914 3.659 4.705 1.00 84.00 174 GLY A O 1
ATOM 1388 N N . VAL A 1 175 ? -11.492 3.094 6.345 1.00 82.56 175 VAL A N 1
ATOM 1389 C CA . VAL A 1 175 ? -12.522 2.618 7.278 1.00 82.56 175 VAL A CA 1
ATOM 1390 C C . VAL A 1 175 ? -13.492 3.741 7.665 1.00 82.56 175 VAL A C 1
ATOM 1392 O O . VAL A 1 175 ? -14.700 3.517 7.734 1.00 82.56 175 VAL A O 1
ATOM 1395 N N . TYR A 1 176 ? -13.008 4.976 7.836 1.00 84.44 176 TYR A N 1
ATOM 1396 C CA . TYR A 1 176 ? -13.877 6.135 8.052 1.00 84.44 176 TYR A CA 1
ATOM 1397 C C . TYR A 1 176 ? -14.801 6.410 6.856 1.00 84.44 176 TYR A C 1
ATOM 1399 O O . TYR A 1 176 ? -15.998 6.649 7.045 1.00 84.44 176 TYR A O 1
ATOM 1407 N N . THR A 1 177 ? -14.272 6.360 5.628 1.00 81.69 177 THR A N 1
ATOM 1408 C CA . THR A 1 177 ? -15.075 6.588 4.415 1.00 81.69 177 THR A CA 1
ATOM 1409 C C . THR A 1 177 ? -16.125 5.517 4.182 1.00 81.69 177 THR A C 1
ATOM 1411 O O . THR A 1 177 ? -17.195 5.802 3.646 1.00 81.69 177 THR A O 1
ATOM 1414 N N . LEU A 1 178 ? -15.800 4.301 4.606 1.00 76.88 178 LEU A N 1
ATOM 1415 C CA . LEU A 1 178 ? -16.598 3.103 4.453 1.00 76.88 178 LEU A CA 1
ATOM 1416 C C . LEU A 1 178 ? -17.752 3.086 5.464 1.00 76.88 178 LEU A C 1
ATOM 1418 O O . LEU A 1 178 ? -18.895 2.909 5.061 1.00 76.88 178 LEU A O 1
ATOM 1422 N N . PHE A 1 179 ? -17.495 3.395 6.739 1.00 73.88 179 PHE A N 1
ATOM 1423 C CA . PHE A 1 179 ? -18.530 3.346 7.778 1.00 73.88 179 PHE A CA 1
ATOM 1424 C C . PHE A 1 179 ? -19.338 4.631 7.978 1.00 73.88 179 PHE A C 1
ATOM 1426 O O . PHE A 1 179 ? -20.515 4.547 8.304 1.00 73.88 179 PHE A O 1
ATOM 1433 N N . TYR A 1 180 ? -18.738 5.818 7.841 1.00 74.62 180 TYR A N 1
ATOM 1434 C CA . TYR A 1 180 ? -19.395 7.058 8.280 1.00 74.62 180 TYR A CA 1
ATOM 1435 C C . TYR A 1 180 ? -19.774 7.986 7.140 1.00 74.62 180 TYR A C 1
ATOM 1437 O O . TYR A 1 180 ? -20.881 8.525 7.115 1.00 74.62 180 TYR A O 1
ATOM 1445 N N . LYS A 1 181 ? -18.837 8.265 6.231 1.00 74.75 181 LYS A N 1
ATOM 1446 C CA . LYS A 1 181 ? -19.072 9.287 5.213 1.00 74.75 181 LYS A CA 1
ATOM 1447 C C . LYS A 1 181 ? -18.233 9.078 3.971 1.00 74.75 181 LYS A C 1
ATOM 1449 O O . LYS A 1 181 ? -17.018 9.254 3.999 1.00 74.75 181 LYS A O 1
ATOM 1454 N N . GLN A 1 182 ? -18.915 8.863 2.852 1.00 74.69 182 GLN A N 1
ATOM 1455 C CA . GLN A 1 182 ? -18.284 8.890 1.541 1.00 74.69 182 GLN A CA 1
ATOM 1456 C C . GLN A 1 182 ? -17.670 10.274 1.287 1.00 74.69 182 GLN A C 1
ATOM 1458 O O . GLN A 1 182 ? -18.328 11.314 1.421 1.00 74.69 182 GLN A O 1
ATOM 1463 N N . ILE A 1 183 ? -16.382 10.293 0.948 1.00 77.56 183 ILE A N 1
ATOM 1464 C CA . ILE A 1 183 ? -15.687 11.522 0.572 1.00 77.56 183 ILE A CA 1
ATOM 1465 C C . ILE A 1 183 ? -16.049 11.823 -0.882 1.00 77.56 183 ILE A C 1
ATOM 1467 O O . ILE A 1 183 ? -15.688 11.082 -1.789 1.00 77.56 183 ILE A O 1
ATOM 1471 N N . GLY A 1 184 ? -16.781 12.916 -1.102 1.00 78.00 184 GLY A N 1
ATOM 1472 C CA . GLY A 1 184 ? -17.091 13.385 -2.452 1.00 78.00 184 GLY A CA 1
ATOM 1473 C C . GLY A 1 184 ? -15.838 13.839 -3.210 1.00 78.00 184 GLY A C 1
ATOM 1474 O O . GLY A 1 184 ? -14.864 14.281 -2.599 1.00 78.00 184 GLY A O 1
ATOM 1475 N N . PHE A 1 185 ? -15.898 13.802 -4.544 1.00 75.56 185 PHE A N 1
ATOM 1476 C CA . PHE A 1 185 ? -14.780 14.118 -5.445 1.00 75.56 185 PHE A CA 1
ATOM 1477 C C . PHE A 1 185 ? -14.074 15.448 -5.114 1.00 75.56 185 PHE A C 1
ATOM 1479 O O . PHE A 1 185 ? -12.853 15.497 -4.982 1.00 75.56 185 PHE A O 1
ATOM 1486 N N . PHE A 1 186 ? -14.842 16.512 -4.854 1.00 82.69 186 PHE A N 1
ATOM 1487 C CA . PHE A 1 186 ? -14.294 17.835 -4.526 1.00 82.69 186 PHE A CA 1
ATOM 1488 C C . PHE A 1 186 ? -13.570 17.911 -3.175 1.00 82.69 186 PHE A C 1
ATOM 1490 O O . PHE A 1 186 ? -12.733 18.784 -2.982 1.00 82.69 186 PHE A O 1
ATOM 1497 N N . LYS A 1 187 ? -13.873 17.011 -2.232 1.00 85.69 187 LYS A N 1
ATOM 1498 C CA . LYS A 1 187 ? -13.161 16.919 -0.944 1.00 85.69 187 LYS A CA 1
ATOM 1499 C C . LYS A 1 187 ? -11.966 15.976 -1.020 1.00 85.69 187 LYS A C 1
ATOM 1501 O O . LYS A 1 187 ? -11.020 16.128 -0.257 1.00 85.69 187 LYS A O 1
ATOM 1506 N N . PHE A 1 188 ? -12.014 15.019 -1.940 1.00 83.38 188 PHE A N 1
ATOM 1507 C CA . PHE A 1 188 ? -10.930 14.084 -2.189 1.00 83.38 188 PHE A CA 1
ATOM 1508 C C . PHE A 1 188 ? -9.717 14.776 -2.823 1.00 83.38 188 PHE A C 1
ATOM 1510 O O . PHE A 1 188 ? -8.594 14.558 -2.385 1.00 83.38 188 PHE A O 1
ATOM 1517 N N . PHE A 1 189 ? -9.931 15.665 -3.796 1.00 85.38 189 PHE A N 1
ATOM 1518 C CA . PHE A 1 189 ? -8.838 16.349 -4.492 1.00 85.38 189 PHE A CA 1
ATOM 1519 C C . PHE A 1 189 ? -7.875 17.139 -3.574 1.00 85.38 189 PHE A C 1
ATOM 1521 O O . PHE A 1 189 ? -6.672 16.873 -3.625 1.00 85.38 189 PHE A O 1
ATOM 1528 N N . PRO A 1 190 ? -8.338 18.039 -2.677 1.00 87.81 190 PRO A N 1
ATOM 1529 C CA . PRO A 1 190 ? -7.434 18.731 -1.755 1.00 87.81 190 PRO A CA 1
ATOM 1530 C C . PRO A 1 190 ? -6.754 17.777 -0.761 1.00 87.81 190 PRO A C 1
ATOM 1532 O O . PRO A 1 190 ? -5.622 18.030 -0.358 1.00 87.81 190 PRO A O 1
ATOM 1535 N N . LEU A 1 191 ? -7.399 16.661 -0.396 1.00 85.88 191 LEU A N 1
ATOM 1536 C CA . LEU A 1 191 ? -6.800 15.635 0.463 1.00 85.88 191 LEU A CA 1
ATOM 1537 C C . LEU A 1 191 ? -5.612 14.944 -0.229 1.00 85.88 191 LEU A C 1
ATOM 1539 O O . LEU A 1 191 ? -4.581 14.729 0.403 1.00 85.88 191 LEU A O 1
ATOM 1543 N N . VAL A 1 192 ? -5.734 14.638 -1.526 1.00 84.56 192 VAL A N 1
ATOM 1544 C CA . VAL A 1 192 ? -4.636 14.068 -2.325 1.00 84.56 192 VAL A CA 1
ATOM 1545 C C . VAL A 1 192 ? -3.469 15.046 -2.414 1.00 84.56 192 VAL A C 1
ATOM 1547 O O . VAL A 1 192 ? -2.332 14.649 -2.172 1.00 84.56 192 VAL A O 1
ATOM 1550 N N . ILE A 1 193 ? -3.739 16.326 -2.691 1.00 85.25 193 ILE A N 1
ATOM 1551 C CA . ILE A 1 193 ? -2.696 17.363 -2.742 1.00 85.25 193 ILE A CA 1
ATOM 1552 C C . ILE A 1 193 ? -1.973 17.470 -1.396 1.00 85.25 193 ILE A C 1
ATOM 1554 O O . ILE A 1 193 ? -0.745 17.464 -1.359 1.00 85.25 193 ILE A O 1
ATOM 1558 N N . ALA A 1 194 ? -2.716 17.506 -0.286 1.00 87.00 194 ALA A N 1
ATOM 1559 C CA . ALA A 1 194 ? -2.127 17.532 1.050 1.00 87.00 194 ALA A CA 1
ATOM 1560 C C . ALA A 1 194 ? -1.246 16.298 1.316 1.00 87.00 194 ALA A C 1
ATOM 1562 O O . ALA A 1 194 ? -0.161 16.431 1.878 1.00 87.00 194 ALA A O 1
ATOM 1563 N N . GLY A 1 195 ? -1.675 15.112 0.872 1.00 83.94 195 GLY A N 1
ATOM 1564 C CA . GLY A 1 195 ? -0.887 13.882 0.967 1.00 83.94 195 GLY A CA 1
ATOM 1565 C C . GLY A 1 195 ? 0.417 13.940 0.168 1.00 83.94 195 GLY A C 1
ATOM 1566 O O . GLY A 1 195 ? 1.469 13.584 0.697 1.00 83.94 195 GLY A O 1
ATOM 1567 N N . VAL A 1 196 ? 0.373 14.437 -1.072 1.00 82.19 196 VAL A N 1
ATOM 1568 C CA . VAL A 1 196 ? 1.566 14.622 -1.919 1.00 82.19 196 VAL A CA 1
ATOM 1569 C C . VAL A 1 196 ? 2.551 15.595 -1.267 1.00 82.19 196 VAL A C 1
ATOM 1571 O O . VAL A 1 196 ? 3.732 15.280 -1.148 1.00 82.19 196 VAL A O 1
ATOM 1574 N N . LEU A 1 197 ? 2.068 16.735 -0.765 1.00 82.94 197 LEU A N 1
ATOM 1575 C CA . LEU A 1 197 ? 2.909 17.715 -0.071 1.00 82.94 197 LEU A CA 1
ATOM 1576 C C . LEU A 1 197 ? 3.515 17.156 1.222 1.00 82.94 197 LEU A C 1
ATOM 1578 O O . LEU A 1 197 ? 4.679 17.420 1.512 1.00 82.94 197 LEU A O 1
ATOM 1582 N N . ALA A 1 198 ? 2.763 16.359 1.985 1.00 81.56 198 ALA A N 1
ATOM 1583 C CA . ALA A 1 198 ? 3.276 15.715 3.192 1.00 81.56 198 ALA A CA 1
ATOM 1584 C C . ALA A 1 198 ? 4.385 14.702 2.867 1.00 81.56 198 ALA A C 1
ATOM 1586 O O . ALA A 1 198 ? 5.423 14.688 3.526 1.00 81.56 198 ALA A O 1
ATOM 1587 N N . MET A 1 199 ? 4.200 13.888 1.823 1.00 77.31 199 MET A N 1
ATOM 1588 C CA . MET A 1 199 ? 5.216 12.934 1.361 1.00 77.31 199 MET A CA 1
ATOM 1589 C C . MET A 1 199 ? 6.476 13.645 0.868 1.00 77.31 199 MET A C 1
ATOM 1591 O O . MET A 1 199 ? 7.589 13.218 1.181 1.00 77.31 199 MET A O 1
ATOM 1595 N N . PHE A 1 200 ? 6.302 14.763 0.165 1.00 77.62 200 PHE A N 1
ATOM 1596 C CA . PHE A 1 200 ? 7.401 15.617 -0.258 1.00 77.62 200 PHE A CA 1
ATOM 1597 C C . PHE A 1 200 ? 8.144 16.237 0.930 1.00 77.62 200 PHE A C 1
ATOM 1599 O O . PHE A 1 200 ? 9.369 16.184 0.969 1.00 77.62 200 PHE A O 1
ATOM 1606 N N . ALA A 1 201 ? 7.435 16.740 1.944 1.00 79.44 201 ALA A N 1
ATOM 1607 C CA . ALA A 1 201 ? 8.062 17.269 3.154 1.00 79.44 201 ALA A CA 1
ATOM 1608 C C . ALA A 1 201 ? 8.936 16.215 3.854 1.00 79.44 201 ALA A C 1
ATOM 1610 O O . ALA A 1 201 ? 10.071 16.508 4.225 1.00 79.44 201 ALA A O 1
ATOM 1611 N N . VAL A 1 202 ? 8.467 14.965 3.955 1.00 77.69 202 VAL A N 1
ATOM 1612 C CA . VAL A 1 202 ? 9.288 13.865 4.495 1.00 77.69 202 VAL A CA 1
ATOM 1613 C C . VAL A 1 202 ? 10.502 13.575 3.602 1.00 77.69 202 VAL A C 1
ATOM 1615 O O . VAL A 1 202 ? 11.560 13.221 4.113 1.00 77.69 202 VAL A O 1
ATOM 1618 N N . ASN A 1 203 ? 10.390 13.736 2.280 1.00 75.19 203 ASN A N 1
ATOM 1619 C CA . ASN A 1 203 ? 11.528 13.605 1.365 1.00 75.19 203 ASN A CA 1
ATOM 1620 C C . ASN A 1 203 ? 12.585 14.697 1.571 1.00 75.19 203 ASN A C 1
ATOM 1622 O O . ASN A 1 203 ? 13.776 14.400 1.631 1.00 75.19 203 ASN A O 1
ATOM 1626 N N . VAL A 1 204 ? 12.154 15.945 1.745 1.00 76.81 204 VAL A N 1
ATOM 1627 C CA . VAL A 1 204 ? 13.045 17.078 2.036 1.00 76.81 204 VAL A CA 1
ATOM 1628 C C . VAL A 1 204 ? 13.749 16.886 3.378 1.00 76.81 204 VAL A C 1
ATOM 1630 O O . VAL A 1 204 ? 14.963 17.053 3.458 1.00 76.81 204 VAL A O 1
ATOM 1633 N N . MET A 1 205 ? 13.023 16.449 4.415 1.00 73.44 205 MET A N 1
ATOM 1634 C CA . MET A 1 205 ? 13.601 16.138 5.734 1.00 73.44 205 MET A CA 1
ATOM 1635 C C . MET A 1 205 ? 14.683 15.049 5.685 1.00 73.44 205 MET A C 1
ATOM 1637 O O . MET A 1 205 ? 15.487 14.950 6.606 1.00 73.44 205 MET A O 1
ATOM 1641 N N . ARG A 1 206 ? 14.719 14.244 4.619 1.00 67.12 206 ARG A N 1
ATOM 1642 C CA . ARG A 1 206 ? 15.725 13.200 4.385 1.00 67.12 206 ARG A CA 1
ATOM 1643 C C . ARG A 1 206 ? 16.956 13.686 3.611 1.00 67.12 206 ARG A C 1
ATOM 1645 O O . ARG A 1 206 ? 17.760 12.859 3.205 1.00 67.12 206 ARG A O 1
ATOM 1652 N N . GLY A 1 207 ? 17.102 14.990 3.380 1.00 64.69 207 GLY A N 1
ATOM 1653 C CA . GLY A 1 207 ? 18.231 15.545 2.625 1.00 64.69 207 GLY A CA 1
ATOM 1654 C C . GLY A 1 207 ? 18.004 15.619 1.112 1.00 64.69 207 GLY A C 1
ATOM 1655 O O . GLY A 1 207 ? 18.903 16.017 0.385 1.00 64.69 207 GLY A O 1
ATOM 1656 N N . GLY A 1 208 ? 16.792 15.332 0.616 1.00 60.72 208 GLY A N 1
ATOM 1657 C CA . GLY A 1 208 ? 16.436 15.492 -0.804 1.00 60.72 208 GLY A CA 1
ATOM 1658 C C . GLY A 1 208 ? 16.305 16.949 -1.276 1.00 60.72 208 GLY A C 1
ATOM 1659 O O . GLY A 1 208 ? 15.767 17.190 -2.352 1.00 60.72 208 GLY A O 1
ATOM 1660 N N . ALA A 1 209 ? 16.732 17.921 -0.463 1.00 54.19 209 ALA A N 1
ATOM 1661 C CA . ALA A 1 209 ? 16.601 19.348 -0.741 1.00 54.19 209 ALA A CA 1
ATOM 1662 C C . ALA A 1 209 ? 17.533 19.835 -1.866 1.00 54.19 209 ALA A C 1
ATOM 1664 O O . ALA A 1 209 ? 17.216 20.811 -2.537 1.00 54.19 209 ALA A O 1
ATOM 1665 N N . GLU A 1 210 ? 18.657 19.150 -2.092 1.00 53.00 210 GLU A N 1
ATOM 1666 C CA . GLU A 1 210 ? 19.717 19.609 -3.004 1.00 53.00 210 GLU A CA 1
ATOM 1667 C C . GLU A 1 210 ? 19.467 19.280 -4.492 1.00 53.00 210 GLU A C 1
ATOM 1669 O O . GLU A 1 210 ? 20.285 19.620 -5.339 1.00 53.00 210 GLU A O 1
ATOM 1674 N N . GLY A 1 211 ? 18.328 18.661 -4.838 1.00 55.88 211 GLY A N 1
ATOM 1675 C CA . GLY A 1 211 ? 18.017 18.210 -6.206 1.00 55.88 211 GLY A CA 1
ATOM 1676 C C . GLY A 1 211 ? 16.628 18.586 -6.732 1.00 55.88 211 GLY A C 1
ATOM 1677 O O . GLY A 1 211 ? 16.162 17.965 -7.683 1.00 55.88 211 GLY A O 1
ATOM 1678 N N . ILE A 1 212 ? 15.936 19.548 -6.111 1.00 59.81 212 ILE A N 1
ATOM 1679 C CA . ILE A 1 212 ? 14.572 19.935 -6.513 1.00 59.81 212 ILE A CA 1
ATOM 1680 C C . ILE A 1 212 ? 14.650 21.031 -7.572 1.00 59.81 212 ILE A C 1
ATOM 1682 O O . ILE A 1 212 ? 14.842 22.199 -7.237 1.00 59.81 212 ILE A O 1
ATOM 1686 N N . ASN A 1 213 ? 14.452 20.659 -8.836 1.00 65.31 213 ASN A N 1
ATOM 1687 C CA . ASN A 1 213 ? 14.457 21.612 -9.948 1.00 65.31 213 ASN A CA 1
ATOM 1688 C C . ASN A 1 213 ? 13.080 21.735 -10.622 1.00 65.31 213 ASN A C 1
ATOM 1690 O O . ASN A 1 213 ? 12.787 22.785 -11.185 1.00 65.31 213 ASN A O 1
ATOM 1694 N N . ASP A 1 214 ? 12.206 20.723 -10.517 1.00 70.69 214 ASP A N 1
ATOM 1695 C CA . ASP A 1 214 ? 10.880 20.719 -11.153 1.00 70.69 214 ASP A CA 1
ATOM 1696 C C . ASP A 1 214 ? 9.746 20.197 -10.261 1.00 70.69 214 ASP A C 1
ATOM 1698 O O . ASP A 1 214 ? 9.924 19.374 -9.364 1.00 70.69 214 ASP A O 1
ATOM 1702 N N . LEU A 1 215 ? 8.511 20.561 -10.631 1.00 70.75 215 LEU A N 1
ATOM 1703 C CA . LEU A 1 215 ? 7.277 19.992 -10.068 1.00 70.75 215 LEU A CA 1
ATOM 1704 C C . LEU A 1 215 ? 7.189 18.462 -10.207 1.00 70.75 215 LEU A C 1
ATOM 1706 O O . LEU A 1 215 ? 6.523 17.808 -9.406 1.00 70.75 215 LEU A O 1
ATOM 1710 N N . ALA A 1 216 ? 7.850 17.884 -11.212 1.00 69.81 216 ALA A N 1
ATOM 1711 C CA . ALA A 1 216 ? 7.897 16.439 -11.413 1.00 69.81 216 ALA A CA 1
ATOM 1712 C C . ALA A 1 216 ? 8.629 15.712 -10.264 1.00 69.81 216 ALA A C 1
ATOM 1714 O O . ALA A 1 216 ? 8.270 14.583 -9.928 1.00 69.81 216 ALA A O 1
ATOM 1715 N N . ASP A 1 217 ? 9.572 16.382 -9.595 1.00 72.94 217 ASP A N 1
ATOM 1716 C CA . ASP A 1 217 ? 10.375 15.803 -8.510 1.00 72.94 217 ASP A CA 1
ATOM 1717 C C . ASP A 1 217 ? 9.533 15.594 -7.238 1.00 72.94 217 ASP A C 1
ATOM 1719 O O . ASP A 1 217 ? 9.787 14.686 -6.448 1.00 72.94 217 ASP A O 1
ATOM 1723 N N . ILE A 1 218 ? 8.444 16.359 -7.093 1.00 73.19 218 ILE A N 1
ATOM 1724 C CA . ILE A 1 218 ? 7.454 16.217 -6.014 1.00 73.19 218 ILE A CA 1
ATOM 1725 C C . ILE A 1 218 ? 6.682 14.893 -6.138 1.00 73.19 218 ILE A C 1
ATOM 1727 O O . ILE A 1 218 ? 6.284 14.298 -5.137 1.00 73.19 218 ILE A O 1
ATOM 1731 N N . VAL A 1 219 ? 6.468 14.416 -7.367 1.00 72.94 219 VAL A N 1
ATOM 1732 C CA . VAL A 1 219 ? 5.693 13.201 -7.676 1.00 72.94 219 VAL A CA 1
ATOM 1733 C C . VAL A 1 219 ? 6.569 12.051 -8.182 1.00 72.94 219 VAL A C 1
ATOM 1735 O O . VAL A 1 219 ? 6.047 11.071 -8.716 1.00 72.94 219 VAL A O 1
ATOM 1738 N N . MET A 1 220 ? 7.887 12.139 -7.979 1.00 75.69 220 MET A N 1
ATOM 1739 C CA . MET A 1 220 ? 8.877 11.159 -8.435 1.00 75.69 220 MET A CA 1
ATOM 1740 C C . MET A 1 220 ? 8.504 9.718 -8.055 1.00 75.69 220 MET A C 1
ATOM 1742 O O . MET A 1 220 ? 8.534 8.833 -8.910 1.00 75.69 220 MET A O 1
ATOM 1746 N N . ASP A 1 221 ? 8.076 9.485 -6.811 1.00 71.25 221 ASP A N 1
ATOM 1747 C CA . ASP A 1 221 ? 7.716 8.147 -6.318 1.00 71.25 221 ASP A CA 1
ATOM 1748 C C . ASP A 1 221 ? 6.586 7.504 -7.157 1.00 71.25 221 ASP A C 1
ATOM 1750 O O . ASP A 1 221 ? 6.618 6.307 -7.455 1.00 71.25 221 ASP A O 1
ATOM 1754 N N . LEU A 1 222 ? 5.614 8.305 -7.620 1.00 75.25 222 LEU A N 1
ATOM 1755 C CA . LEU A 1 222 ? 4.522 7.845 -8.492 1.00 75.25 222 LEU A CA 1
ATOM 1756 C C . LEU A 1 222 ? 4.998 7.544 -9.918 1.00 75.25 222 LEU A C 1
ATOM 1758 O O . LEU A 1 222 ? 4.382 6.739 -10.622 1.00 75.25 222 LEU A O 1
ATOM 1762 N N . ILE A 1 223 ? 6.059 8.212 -10.372 1.00 78.50 223 ILE A N 1
ATOM 1763 C CA . ILE A 1 223 ? 6.636 8.033 -11.706 1.00 78.50 223 ILE A CA 1
ATOM 1764 C C . ILE A 1 223 ? 7.482 6.761 -11.734 1.00 78.50 223 ILE A C 1
ATOM 1766 O O . ILE A 1 223 ? 7.285 5.937 -12.628 1.00 78.50 223 ILE A O 1
ATOM 1770 N N . ILE A 1 224 ? 8.337 6.565 -10.726 1.00 76.75 224 ILE A N 1
ATOM 1771 C CA . ILE A 1 224 ? 9.207 5.389 -10.580 1.00 76.75 224 ILE A CA 1
ATOM 1772 C C . ILE A 1 224 ? 8.386 4.094 -10.578 1.00 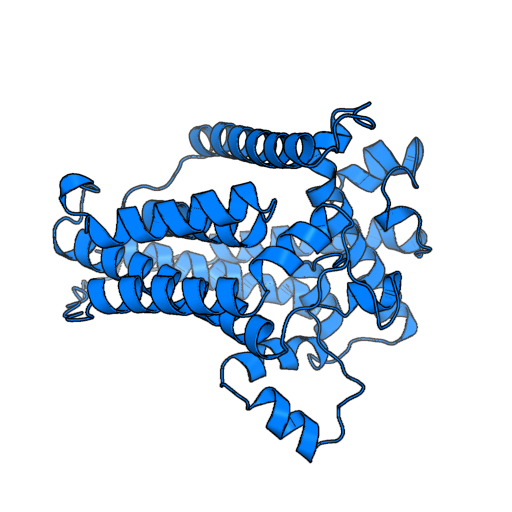76.75 224 ILE A C 1
ATOM 1774 O O . ILE A 1 224 ? 8.699 3.174 -11.331 1.00 76.75 224 ILE A O 1
ATOM 1778 N N . CYS A 1 225 ? 7.271 4.048 -9.842 1.00 75.44 225 CYS A N 1
ATOM 1779 C CA . CYS A 1 225 ? 6.417 2.854 -9.789 1.00 75.44 225 CYS A CA 1
ATOM 1780 C C . CYS A 1 225 ? 5.810 2.473 -11.155 1.00 75.44 225 CYS A C 1
ATOM 1782 O O . CYS A 1 225 ? 5.510 1.301 -11.391 1.00 75.44 225 CYS A O 1
ATOM 1784 N N . ASN A 1 226 ? 5.637 3.429 -12.081 1.00 80.56 226 ASN A N 1
ATOM 1785 C CA . ASN A 1 226 ? 5.126 3.123 -13.424 1.00 80.56 226 ASN A CA 1
ATOM 1786 C C . ASN A 1 226 ? 6.139 2.320 -14.257 1.00 80.56 226 ASN A C 1
ATOM 1788 O O . ASN A 1 226 ? 5.712 1.539 -15.110 1.00 80.56 226 ASN A O 1
ATOM 1792 N N . ARG A 1 227 ? 7.452 2.462 -14.001 1.00 83.25 227 ARG A N 1
ATOM 1793 C CA . ARG A 1 227 ? 8.506 1.734 -14.730 1.00 83.25 227 ARG A CA 1
ATOM 1794 C C . ARG A 1 227 ? 8.346 0.222 -14.611 1.00 83.25 227 ARG A C 1
ATOM 1796 O O . ARG A 1 227 ? 8.561 -0.491 -15.584 1.00 83.25 227 ARG A O 1
ATOM 1803 N N . ASN A 1 228 ? 7.880 -0.265 -13.463 1.00 83.94 228 ASN A N 1
ATOM 1804 C CA . ASN A 1 228 ? 7.659 -1.696 -13.235 1.00 83.94 228 ASN A CA 1
ATOM 1805 C C . ASN A 1 228 ? 6.665 -2.298 -14.236 1.00 83.94 228 ASN A C 1
ATOM 1807 O O . ASN A 1 228 ? 6.777 -3.459 -14.611 1.00 83.94 228 ASN A O 1
ATOM 1811 N N . THR A 1 229 ? 5.723 -1.498 -14.743 1.00 86.31 229 THR A N 1
ATOM 1812 C CA . THR A 1 229 ? 4.815 -1.981 -15.789 1.00 86.31 229 THR A CA 1
ATOM 1813 C C . THR A 1 229 ? 5.537 -2.132 -17.131 1.00 86.31 229 THR A C 1
ATOM 1815 O O . THR A 1 229 ? 5.264 -3.090 -17.844 1.00 86.31 229 THR A O 1
ATOM 1818 N N . TYR A 1 230 ? 6.501 -1.262 -17.450 1.00 88.12 230 TYR A N 1
ATOM 1819 C CA . TYR A 1 230 ? 7.333 -1.395 -18.656 1.00 88.12 230 TYR A CA 1
ATOM 1820 C C . TYR A 1 230 ? 8.168 -2.673 -18.592 1.00 88.12 230 TYR A C 1
ATOM 1822 O O . TYR A 1 230 ? 8.119 -3.487 -19.509 1.00 88.12 230 TYR A O 1
ATOM 1830 N N . LEU A 1 231 ? 8.820 -2.907 -17.451 1.00 86.00 231 LEU A N 1
ATOM 1831 C CA . LEU A 1 231 ? 9.571 -4.138 -17.207 1.00 86.00 231 LEU A CA 1
ATOM 1832 C C . LEU A 1 231 ? 8.695 -5.388 -17.288 1.00 86.00 231 LEU A C 1
ATOM 1834 O O . LEU A 1 231 ? 9.119 -6.395 -17.837 1.00 86.00 231 LEU A O 1
ATOM 1838 N N . SER A 1 232 ? 7.464 -5.336 -16.768 1.00 86.31 232 SER A N 1
ATOM 1839 C CA . SER A 1 232 ? 6.555 -6.484 -16.842 1.00 86.31 232 SER A CA 1
ATOM 1840 C C . SER A 1 232 ? 6.169 -6.828 -18.280 1.00 86.31 232 SER A C 1
ATOM 1842 O O . SER A 1 232 ? 6.044 -8.002 -18.615 1.00 86.31 232 SER A O 1
ATOM 1844 N N . VAL A 1 233 ? 6.002 -5.813 -19.134 1.00 88.62 233 VAL A N 1
ATOM 1845 C CA . VAL A 1 233 ? 5.652 -6.010 -20.541 1.00 88.62 233 VAL A CA 1
ATOM 1846 C C . VAL A 1 233 ? 6.826 -6.595 -21.311 1.00 88.62 233 VAL A C 1
ATOM 1848 O O . VAL A 1 233 ? 6.645 -7.592 -22.004 1.00 88.62 233 VAL A O 1
ATOM 1851 N N . ASP A 1 234 ? 8.017 -6.037 -21.115 1.00 88.94 234 ASP A N 1
ATOM 1852 C CA . ASP A 1 234 ? 9.248 -6.522 -21.740 1.00 88.94 234 ASP A CA 1
ATOM 1853 C C . ASP A 1 234 ? 9.597 -7.954 -21.296 1.00 88.94 234 ASP A C 1
ATOM 1855 O O . ASP A 1 234 ? 9.890 -8.823 -22.116 1.00 88.94 234 ASP A O 1
ATOM 1859 N N . TYR A 1 235 ? 9.454 -8.254 -20.001 1.00 86.56 235 TYR A N 1
ATOM 1860 C CA . TYR A 1 235 ? 9.685 -9.599 -19.474 1.00 86.56 235 TYR A CA 1
ATOM 1861 C C . TYR A 1 235 ? 8.754 -10.636 -20.109 1.00 86.56 235 TYR A C 1
ATOM 1863 O O . TYR A 1 235 ? 9.217 -11.695 -20.534 1.00 86.56 235 TYR A O 1
ATOM 1871 N N . VAL A 1 236 ? 7.454 -10.333 -20.199 1.00 87.12 236 VAL A N 1
ATOM 1872 C CA . VAL A 1 236 ? 6.460 -11.233 -20.806 1.00 87.12 236 VAL A CA 1
ATOM 1873 C C . VAL A 1 236 ? 6.698 -11.403 -22.307 1.00 87.12 236 VAL A C 1
ATOM 1875 O O . VAL A 1 236 ? 6.441 -12.487 -22.825 1.00 87.12 236 VAL A O 1
ATOM 1878 N N . ASP A 1 237 ? 7.216 -10.387 -23.000 1.00 87.50 237 ASP A N 1
ATOM 1879 C CA . ASP A 1 237 ? 7.572 -10.500 -24.419 1.00 87.50 237 ASP A CA 1
ATOM 1880 C C . ASP A 1 237 ? 8.727 -11.479 -24.654 1.00 87.50 237 ASP A C 1
ATOM 1882 O O . ASP A 1 237 ? 8.704 -12.233 -25.626 1.00 87.50 237 ASP A O 1
ATOM 1886 N N . ILE A 1 238 ? 9.708 -11.508 -23.750 1.00 86.44 238 ILE A N 1
ATOM 1887 C CA . ILE A 1 238 ? 10.891 -12.369 -23.881 1.00 86.44 238 ILE A CA 1
ATOM 1888 C C . ILE A 1 238 ? 10.638 -13.779 -23.318 1.00 86.44 238 ILE A C 1
ATOM 1890 O O . ILE A 1 238 ? 11.033 -14.770 -23.928 1.00 86.44 238 ILE A O 1
ATOM 1894 N N . HIS A 1 239 ? 9.991 -13.888 -22.153 1.00 84.75 239 HIS A N 1
ATOM 1895 C CA . HIS A 1 239 ? 9.897 -15.132 -21.370 1.00 84.75 239 HIS A CA 1
ATOM 1896 C C . HIS A 1 239 ? 8.487 -15.740 -21.339 1.00 84.75 239 HIS A C 1
ATOM 1898 O O . HIS A 1 239 ? 8.308 -16.869 -20.877 1.00 84.75 239 HIS A O 1
ATOM 1904 N N . GLY A 1 240 ? 7.476 -15.015 -21.821 1.00 86.62 240 GLY A N 1
ATOM 1905 C CA . GLY A 1 240 ? 6.073 -15.387 -21.676 1.00 86.62 240 GLY A CA 1
ATOM 1906 C C . GLY A 1 240 ? 5.500 -15.088 -20.285 1.00 86.62 240 GLY A C 1
ATOM 1907 O O . GLY A 1 240 ? 6.139 -14.496 -19.416 1.00 86.62 240 GLY A O 1
ATOM 1908 N N . VAL A 1 241 ? 4.242 -15.484 -20.075 1.00 86.31 241 VAL A N 1
ATOM 1909 C CA . VAL A 1 241 ? 3.541 -15.294 -18.794 1.00 86.31 241 VAL A CA 1
ATOM 1910 C C . VAL A 1 241 ? 4.001 -16.305 -17.743 1.00 86.31 241 VAL A C 1
ATOM 1912 O O . VAL A 1 241 ? 4.323 -17.452 -18.050 1.00 86.31 241 VAL A O 1
ATOM 1915 N N . THR A 1 242 ? 3.968 -15.908 -16.472 1.00 81.50 242 THR A N 1
ATOM 1916 C CA . THR A 1 242 ? 4.420 -16.760 -15.354 1.00 81.50 242 THR A CA 1
ATOM 1917 C C . THR A 1 242 ? 3.355 -17.731 -14.833 1.00 81.50 242 THR A C 1
ATOM 1919 O O . THR A 1 242 ? 3.648 -18.547 -13.957 1.00 81.50 242 THR A O 1
ATOM 1922 N N . TYR A 1 243 ? 2.124 -17.672 -15.356 1.00 80.00 243 TYR A N 1
ATOM 1923 C CA . TYR A 1 243 ? 0.977 -18.502 -14.955 1.00 80.00 243 TYR A CA 1
ATOM 1924 C C . TYR A 1 243 ? 0.644 -18.416 -13.455 1.00 80.00 243 TYR A C 1
ATOM 1926 O O . TYR A 1 243 ? 0.265 -19.405 -12.829 1.00 80.00 243 TYR A O 1
ATOM 1934 N N . GLY A 1 244 ? 0.820 -17.234 -12.859 1.00 73.12 244 GLY A N 1
ATOM 1935 C CA . GLY A 1 244 ? 0.542 -16.990 -11.440 1.00 73.12 244 GLY A CA 1
ATOM 1936 C C . GLY A 1 244 ? 1.602 -17.520 -10.471 1.00 73.12 244 GLY A C 1
ATOM 1937 O O . GLY A 1 244 ? 1.411 -17.412 -9.260 1.00 73.12 244 GLY A O 1
ATOM 1938 N N . LYS A 1 245 ? 2.733 -18.052 -10.964 1.00 71.38 245 LYS A N 1
ATOM 1939 C CA . LYS A 1 245 ? 3.878 -18.427 -10.111 1.00 71.38 245 LYS A CA 1
ATOM 1940 C C . LYS A 1 245 ? 4.442 -17.226 -9.353 1.00 71.38 245 LYS A C 1
ATOM 1942 O O . LYS A 1 245 ? 4.815 -17.369 -8.195 1.00 71.38 245 LYS A O 1
ATOM 1947 N N . SER A 1 246 ? 4.436 -16.064 -9.999 1.00 67.50 246 SER A N 1
ATOM 1948 C CA . SER A 1 246 ? 4.736 -14.760 -9.410 1.00 67.50 246 SER A CA 1
ATOM 1949 C C . SER A 1 246 ? 3.897 -14.513 -8.145 1.00 67.50 246 SER A C 1
ATOM 1951 O O . SER A 1 246 ? 4.405 -14.413 -7.022 1.00 67.50 246 SER A O 1
ATOM 1953 N N . MET A 1 247 ? 2.576 -14.600 -8.300 1.00 71.00 247 MET A N 1
ATOM 1954 C CA . MET A 1 247 ? 1.594 -14.301 -7.253 1.00 71.00 247 MET A CA 1
ATOM 1955 C C . MET A 1 247 ? 1.487 -15.375 -6.159 1.00 71.00 247 MET A C 1
ATOM 1957 O O . MET A 1 247 ? 0.785 -15.179 -5.163 1.00 71.00 247 MET A O 1
ATOM 1961 N N . LEU A 1 248 ? 2.175 -16.509 -6.305 1.00 70.31 248 LEU A N 1
ATOM 1962 C CA . LEU A 1 248 ? 2.121 -17.608 -5.344 1.00 70.31 248 LEU A CA 1
ATOM 1963 C C . LEU A 1 248 ? 2.717 -17.203 -3.989 1.00 70.31 248 LEU A C 1
ATOM 1965 O O . LEU A 1 248 ? 2.209 -17.606 -2.946 1.00 70.31 248 LEU A O 1
ATOM 1969 N N . SER A 1 249 ? 3.764 -16.372 -3.991 1.00 68.31 249 SER A N 1
ATOM 1970 C CA . SER A 1 249 ? 4.440 -15.932 -2.765 1.00 68.31 249 SER A CA 1
ATOM 1971 C C . SER A 1 249 ? 3.492 -15.175 -1.815 1.00 68.31 249 SER A C 1
ATOM 1973 O O . SER A 1 249 ? 3.353 -15.611 -0.671 1.00 68.31 249 SER A O 1
ATOM 1975 N N . PRO A 1 250 ? 2.779 -14.112 -2.245 1.00 67.81 250 PRO A N 1
ATOM 1976 C CA . PRO A 1 250 ? 1.758 -13.459 -1.418 1.00 67.81 250 PRO A CA 1
ATOM 1977 C C . PRO A 1 250 ? 0.633 -14.388 -0.934 1.00 67.81 250 PRO A C 1
ATOM 1979 O O . PRO A 1 250 ? 0.175 -14.260 0.201 1.00 67.81 250 PRO A O 1
ATOM 1982 N N . VAL A 1 251 ? 0.193 -15.342 -1.763 1.00 72.12 251 VAL A N 1
ATOM 1983 C CA . VAL A 1 251 ? -0.863 -16.299 -1.381 1.00 72.12 251 VAL A CA 1
ATOM 1984 C C . VAL A 1 251 ? -0.375 -17.220 -0.262 1.00 72.12 251 VAL A C 1
ATOM 1986 O O . VAL A 1 251 ? -1.047 -17.360 0.760 1.00 72.12 251 VAL A O 1
ATOM 1989 N N . LEU A 1 252 ? 0.823 -17.792 -0.407 1.00 71.31 252 LEU A N 1
ATOM 1990 C CA . LEU A 1 252 ? 1.429 -18.659 0.605 1.00 71.31 252 LEU A CA 1
ATOM 1991 C C . LEU A 1 252 ? 1.812 -17.898 1.880 1.00 71.31 252 LEU A C 1
ATOM 1993 O O . LEU A 1 252 ? 1.764 -18.481 2.960 1.00 71.31 252 LEU A O 1
ATOM 1997 N N . ALA A 1 253 ? 2.136 -16.606 1.779 1.00 66.94 253 ALA A N 1
ATOM 1998 C CA . ALA A 1 253 ? 2.458 -15.754 2.925 1.00 66.94 253 ALA A CA 1
ATOM 1999 C C . ALA A 1 253 ? 1.271 -15.533 3.881 1.00 66.94 253 ALA A C 1
ATOM 2001 O O . ALA A 1 253 ? 1.479 -15.146 5.030 1.00 66.94 253 ALA A O 1
ATOM 2002 N N . SER A 1 254 ? 0.036 -15.816 3.448 1.00 67.25 254 SER A N 1
ATOM 2003 C CA . SER A 1 254 ? -1.150 -15.759 4.318 1.00 67.25 254 SER A CA 1
ATOM 2004 C C . SER A 1 254 ? -1.093 -16.778 5.460 1.00 67.25 254 SER A C 1
ATOM 2006 O O . SER A 1 254 ? -1.739 -16.589 6.490 1.00 67.25 254 SER A O 1
ATOM 2008 N N . ILE A 1 255 ? -0.324 -17.858 5.290 1.00 71.38 255 ILE A N 1
ATOM 2009 C CA . ILE A 1 255 ? -0.112 -18.877 6.315 1.00 71.38 255 ILE A CA 1
ATOM 2010 C C . ILE A 1 255 ? 1.341 -18.764 6.797 1.00 71.38 255 ILE A C 1
ATOM 2012 O O . ILE A 1 255 ? 2.267 -18.953 6.001 1.00 71.38 255 ILE A O 1
ATOM 2016 N N . PRO A 1 256 ? 1.573 -18.485 8.094 1.00 66.50 256 PRO A N 1
ATOM 2017 C CA . PRO A 1 256 ? 2.919 -18.388 8.641 1.00 66.50 256 PRO A CA 1
ATOM 2018 C C . PRO A 1 256 ? 3.752 -19.626 8.299 1.00 66.50 256 PRO A C 1
ATOM 2020 O O . PRO A 1 256 ? 3.291 -20.754 8.461 1.00 66.50 256 PRO A O 1
ATOM 2023 N N . PHE A 1 257 ? 4.981 -19.406 7.828 1.00 70.06 257 PHE A N 1
ATOM 2024 C CA . PHE A 1 257 ? 5.961 -20.441 7.463 1.00 70.06 257 PHE A CA 1
ATOM 2025 C C . PHE A 1 257 ? 5.591 -21.361 6.286 1.00 70.06 257 PHE A C 1
ATOM 2027 O O . PHE A 1 257 ? 6.462 -22.097 5.821 1.00 70.06 257 PHE A O 1
ATOM 2034 N N . LEU A 1 258 ? 4.370 -21.297 5.739 1.00 74.06 258 LEU A N 1
ATOM 2035 C CA . LEU A 1 258 ? 3.963 -22.149 4.615 1.00 74.06 258 LEU A CA 1
ATOM 2036 C C . LEU A 1 258 ? 4.812 -21.889 3.374 1.00 74.06 258 LEU A C 1
ATOM 2038 O O . LEU A 1 258 ? 5.200 -22.824 2.680 1.00 74.06 258 LEU A O 1
ATOM 2042 N N . GLN A 1 259 ? 5.152 -20.626 3.137 1.00 68.94 259 GLN A N 1
ATOM 2043 C CA . GLN A 1 259 ? 6.060 -20.234 2.070 1.00 68.94 259 GLN A CA 1
ATOM 2044 C C . GLN A 1 259 ? 7.403 -20.984 2.158 1.00 68.94 259 GLN A C 1
ATOM 2046 O O . GLN A 1 259 ? 7.834 -21.585 1.178 1.00 68.94 259 GLN A O 1
ATOM 2051 N N . ASN A 1 260 ? 8.020 -21.027 3.343 1.00 69.38 260 ASN A N 1
ATOM 2052 C CA . ASN A 1 260 ? 9.291 -21.727 3.550 1.00 69.38 260 ASN A CA 1
ATOM 2053 C C . ASN A 1 260 ? 9.148 -23.243 3.374 1.00 69.38 260 ASN A C 1
ATOM 2055 O O . ASN A 1 260 ? 10.021 -23.868 2.781 1.00 69.38 260 ASN A O 1
ATOM 2059 N N . ILE A 1 261 ? 8.044 -23.830 3.846 1.00 75.56 261 ILE A N 1
ATOM 2060 C CA . ILE A 1 261 ? 7.773 -25.267 3.699 1.00 75.56 261 ILE A CA 1
ATOM 2061 C C . ILE A 1 261 ? 7.639 -25.632 2.218 1.00 75.56 261 ILE A C 1
ATOM 2063 O O . ILE A 1 261 ? 8.316 -26.540 1.742 1.00 75.56 261 ILE A O 1
ATOM 2067 N N . VAL A 1 262 ? 6.808 -24.906 1.469 1.00 74.12 262 VAL A N 1
ATOM 2068 C CA . VAL A 1 262 ? 6.596 -25.163 0.038 1.00 74.12 262 VAL A CA 1
ATOM 2069 C C . VAL A 1 262 ? 7.905 -25.002 -0.737 1.00 74.12 262 VAL A C 1
ATOM 2071 O O . VAL A 1 262 ? 8.225 -25.832 -1.585 1.00 74.12 262 VAL A O 1
ATOM 2074 N N . PHE A 1 263 ? 8.713 -23.993 -0.421 1.00 71.06 263 PHE A N 1
ATOM 2075 C CA . PHE A 1 263 ? 9.994 -23.802 -1.101 1.00 71.06 263 PHE A CA 1
ATOM 2076 C C . PHE A 1 263 ? 11.033 -24.872 -0.774 1.00 71.06 263 PHE A C 1
ATOM 2078 O O . PHE A 1 263 ? 11.767 -25.277 -1.675 1.00 71.06 263 PHE A O 1
ATOM 2085 N N . LEU A 1 264 ? 11.062 -25.368 0.465 1.00 70.12 264 LEU A N 1
ATOM 2086 C CA . LEU A 1 264 ? 11.944 -26.464 0.863 1.00 70.12 264 LEU A CA 1
ATOM 2087 C C . LEU A 1 264 ? 11.574 -27.773 0.149 1.00 70.12 264 LEU A C 1
ATOM 2089 O O . LEU A 1 264 ? 12.458 -28.494 -0.302 1.00 70.12 264 LEU A O 1
ATOM 2093 N N . PHE A 1 265 ? 10.276 -28.066 0.015 1.00 70.94 265 PHE A N 1
ATOM 2094 C CA . PHE A 1 265 ? 9.798 -29.310 -0.598 1.00 70.94 265 PHE A CA 1
ATOM 2095 C C . PHE A 1 265 ? 9.857 -29.314 -2.127 1.00 70.94 265 PHE A C 1
ATOM 2097 O O . PHE A 1 265 ? 10.118 -30.359 -2.716 1.00 70.94 265 PHE A O 1
ATOM 2104 N N . PHE A 1 266 ? 9.616 -28.175 -2.780 1.00 67.44 266 PHE A N 1
ATOM 2105 C CA . PHE A 1 266 ? 9.522 -28.118 -4.241 1.00 67.44 266 PHE A CA 1
ATOM 2106 C C . PHE A 1 266 ? 10.779 -27.572 -4.939 1.00 67.44 266 PHE A C 1
ATOM 2108 O O . PHE A 1 266 ? 10.763 -27.417 -6.157 1.00 67.44 266 PHE A O 1
ATOM 2115 N N . LEU A 1 267 ? 11.871 -27.283 -4.211 1.00 56.41 267 LEU A N 1
ATOM 2116 C CA . LEU A 1 267 ? 13.134 -26.771 -4.783 1.00 56.41 267 LEU A CA 1
ATOM 2117 C C . LEU A 1 267 ? 12.935 -25.498 -5.641 1.00 56.41 267 LEU A C 1
ATOM 2119 O O . LEU A 1 267 ? 13.726 -25.171 -6.521 1.00 56.41 267 LEU A O 1
ATOM 2123 N N . LEU A 1 268 ? 11.871 -24.743 -5.347 1.00 57.00 268 LEU A N 1
ATOM 2124 C CA . LEU A 1 268 ? 11.444 -23.533 -6.059 1.00 57.00 268 LEU A CA 1
ATOM 2125 C C . LEU A 1 268 ? 12.220 -22.274 -5.618 1.00 57.00 268 LEU A C 1
ATOM 2127 O O . LEU A 1 268 ? 11.758 -21.155 -5.828 1.00 57.00 268 LEU A O 1
ATOM 2131 N N . ILE A 1 269 ? 13.400 -22.438 -5.015 1.00 51.47 269 ILE A N 1
ATOM 2132 C CA . ILE A 1 269 ? 14.177 -21.361 -4.378 1.00 51.47 269 ILE A CA 1
ATOM 2133 C C . ILE A 1 269 ? 14.513 -20.238 -5.374 1.00 51.47 269 ILE A C 1
ATOM 2135 O O . ILE A 1 269 ? 14.527 -19.075 -4.989 1.00 51.47 269 ILE A O 1
ATOM 2139 N N . HIS A 1 270 ? 14.692 -20.556 -6.662 1.00 49.25 270 HIS A N 1
ATOM 2140 C CA . HIS A 1 270 ? 14.980 -19.567 -7.709 1.00 49.25 270 HIS A CA 1
ATOM 2141 C C . HIS A 1 270 ? 13.758 -18.801 -8.241 1.00 49.25 270 HIS A C 1
ATOM 2143 O O . HIS A 1 270 ? 13.928 -17.789 -8.912 1.00 49.25 270 HIS A O 1
ATOM 2149 N N . LEU A 1 271 ? 12.525 -19.209 -7.923 1.00 50.06 271 LEU A N 1
ATOM 2150 C CA . LEU A 1 271 ? 11.297 -18.515 -8.351 1.00 50.06 271 LEU A CA 1
ATOM 2151 C C . LEU A 1 271 ? 10.943 -17.351 -7.410 1.00 50.06 271 LEU A C 1
ATOM 2153 O O . LEU A 1 271 ? 9.777 -17.089 -7.123 1.00 50.06 271 LEU A O 1
ATOM 2157 N N . MET A 1 272 ? 11.973 -16.679 -6.886 1.00 52.16 272 MET A N 1
ATOM 2158 C CA . MET A 1 272 ? 11.855 -15.696 -5.818 1.00 52.16 272 MET A CA 1
ATOM 2159 C C . MET A 1 272 ? 10.851 -14.582 -6.141 1.00 52.16 272 MET A C 1
ATOM 2161 O O . MET A 1 272 ? 11.106 -13.721 -6.973 1.00 52.16 272 MET A O 1
ATOM 2165 N N . GLN A 1 273 ? 9.780 -14.576 -5.345 1.00 52.31 273 GLN A N 1
ATOM 2166 C CA . GLN A 1 273 ? 9.256 -13.427 -4.599 1.00 52.31 273 GLN A CA 1
ATOM 2167 C C . GLN A 1 273 ? 9.027 -12.136 -5.404 1.00 52.31 273 GLN A C 1
ATOM 2169 O O . GLN A 1 273 ? 9.872 -11.240 -5.421 1.00 52.31 273 GLN A O 1
ATOM 2174 N N . ASP A 1 274 ? 7.805 -11.996 -5.924 1.00 51.12 274 ASP A N 1
ATOM 2175 C CA . ASP A 1 274 ? 7.262 -10.794 -6.582 1.00 51.12 274 ASP A CA 1
ATOM 2176 C C . ASP A 1 274 ? 7.629 -9.461 -5.933 1.00 51.12 274 ASP A C 1
ATOM 2178 O O . ASP A 1 274 ? 7.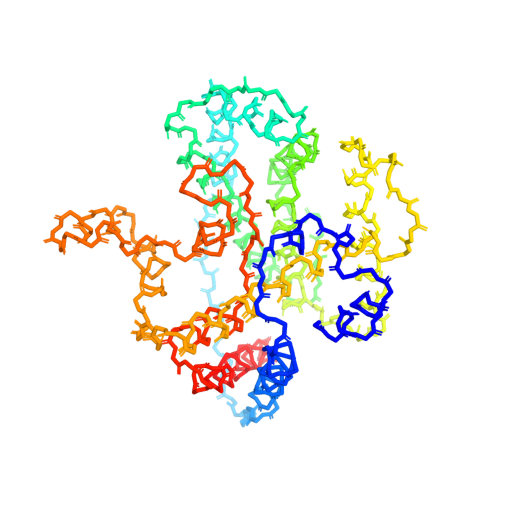913 -8.496 -6.638 1.00 51.12 274 ASP A O 1
ATOM 2182 N N . LEU A 1 275 ? 7.679 -9.397 -4.598 1.00 48.78 275 LEU A N 1
ATOM 2183 C CA . LEU A 1 275 ? 7.927 -8.139 -3.889 1.00 48.78 275 LEU A CA 1
ATOM 2184 C C . LEU A 1 275 ? 9.286 -7.509 -4.244 1.00 48.78 275 LEU A C 1
ATOM 2186 O O . LEU A 1 275 ? 9.452 -6.295 -4.156 1.00 48.78 275 LEU A O 1
ATOM 2190 N N . LEU A 1 276 ? 10.253 -8.341 -4.641 1.00 59.00 276 LEU A N 1
ATOM 2191 C CA . LEU A 1 276 ? 11.579 -7.923 -5.081 1.00 59.00 276 LEU A CA 1
ATOM 2192 C C . LEU A 1 276 ? 11.844 -8.302 -6.537 1.00 59.00 276 LEU A C 1
ATOM 2194 O O . LEU A 1 276 ? 12.964 -8.121 -6.985 1.00 59.00 276 LEU A O 1
ATOM 2198 N N . PHE A 1 277 ? 10.870 -8.810 -7.292 1.00 69.31 277 PHE A N 1
ATOM 2199 C CA . PHE A 1 277 ? 11.115 -9.268 -8.661 1.00 69.31 277 PHE A CA 1
ATOM 2200 C C . PHE A 1 277 ? 11.619 -8.127 -9.556 1.00 69.31 277 PHE A C 1
ATOM 2202 O O . PHE A 1 277 ? 12.705 -8.214 -10.125 1.00 69.31 277 PHE A O 1
ATOM 2209 N N . PHE A 1 278 ? 10.900 -7.002 -9.592 1.00 68.19 278 PHE A N 1
ATOM 2210 C CA . PHE A 1 278 ? 11.327 -5.810 -10.340 1.00 68.19 278 PHE A CA 1
ATOM 2211 C C . PHE A 1 278 ? 12.610 -5.189 -9.786 1.00 68.19 278 PHE A C 1
ATOM 2213 O O . PHE A 1 278 ? 13.453 -4.699 -10.540 1.00 68.19 278 PHE A O 1
ATOM 2220 N N . THR A 1 279 ? 12.768 -5.254 -8.465 1.00 63.16 279 THR A N 1
ATOM 2221 C CA . THR A 1 279 ? 13.972 -4.822 -7.760 1.00 63.16 279 THR A CA 1
ATOM 2222 C C . THR A 1 279 ? 15.187 -5.639 -8.204 1.00 63.16 279 THR A C 1
ATOM 2224 O O . THR A 1 279 ? 16.193 -5.056 -8.578 1.00 63.16 279 THR A O 1
ATOM 2227 N N . LYS A 1 280 ? 15.074 -6.967 -8.279 1.00 68.44 280 LYS A N 1
ATOM 2228 C CA . LYS A 1 280 ? 16.139 -7.879 -8.712 1.00 68.44 280 LYS A CA 1
ATOM 2229 C C . LYS A 1 280 ? 16.456 -7.750 -10.189 1.00 68.44 280 LYS A C 1
ATOM 2231 O O . LYS A 1 280 ? 17.626 -7.734 -10.549 1.00 68.44 280 LYS A O 1
ATOM 2236 N N . LEU A 1 281 ? 15.427 -7.617 -11.025 1.00 67.44 281 LEU A N 1
ATOM 2237 C CA . LEU A 1 281 ? 15.607 -7.381 -12.457 1.00 67.44 281 LEU A CA 1
ATOM 2238 C C . LEU A 1 281 ? 16.375 -6.087 -12.741 1.00 67.44 281 LEU A C 1
ATOM 2240 O O . LEU A 1 281 ? 17.104 -6.023 -13.721 1.00 67.44 281 LEU A O 1
ATOM 2244 N N . THR A 1 282 ? 16.209 -5.062 -11.903 1.00 67.50 282 THR A N 1
ATOM 2245 C CA . THR A 1 282 ? 16.831 -3.751 -12.135 1.00 67.50 282 THR A CA 1
ATOM 2246 C C . THR A 1 282 ? 18.157 -3.574 -11.394 1.00 67.50 282 THR A C 1
ATOM 2248 O O . THR A 1 282 ? 19.084 -2.993 -11.943 1.00 67.50 282 THR A O 1
ATOM 2251 N N . LEU A 1 283 ? 18.246 -4.027 -10.141 1.00 65.44 283 LEU A N 1
ATOM 2252 C CA . LEU A 1 283 ? 19.342 -3.720 -9.213 1.00 65.44 283 LEU A CA 1
ATOM 2253 C C . LEU A 1 283 ? 20.191 -4.949 -8.833 1.00 65.44 283 LEU A C 1
ATOM 2255 O O . LEU A 1 283 ? 21.172 -4.806 -8.106 1.00 65.44 283 LEU A O 1
ATOM 2259 N N . GLY A 1 284 ? 19.836 -6.148 -9.305 1.00 64.62 284 GLY A N 1
ATOM 2260 C CA . GLY A 1 284 ? 20.507 -7.405 -8.958 1.00 64.62 284 GLY A CA 1
ATOM 2261 C C . GLY A 1 284 ? 20.016 -8.041 -7.648 1.00 64.62 284 GLY A C 1
ATOM 2262 O O . GLY A 1 284 ? 19.126 -7.531 -6.971 1.00 64.62 284 GLY A O 1
ATOM 2263 N N . GLU A 1 285 ? 20.577 -9.201 -7.286 1.00 54.88 285 GLU A N 1
ATOM 2264 C CA . GLU A 1 285 ? 20.071 -10.031 -6.174 1.00 54.88 285 GLU A CA 1
ATOM 2265 C C . GLU A 1 285 ? 20.233 -9.409 -4.772 1.00 54.88 285 GLU A C 1
ATOM 2267 O O . GLU A 1 285 ? 19.479 -9.779 -3.872 1.00 54.88 285 GLU A O 1
ATOM 2272 N N . ASN A 1 286 ? 21.140 -8.437 -4.597 1.00 54.12 286 ASN A N 1
ATOM 2273 C CA . ASN A 1 286 ? 21.527 -7.860 -3.300 1.00 54.12 286 ASN A CA 1
ATOM 2274 C C . ASN A 1 286 ? 21.346 -6.330 -3.226 1.00 54.12 286 ASN A C 1
ATOM 2276 O O . ASN A 1 286 ? 22.237 -5.627 -2.750 1.00 54.12 286 ASN A O 1
ATOM 2280 N N . SER A 1 287 ? 20.223 -5.780 -3.696 1.00 54.69 287 SER A N 1
ATOM 2281 C CA . SER A 1 287 ? 19.984 -4.337 -3.556 1.00 54.69 287 SER A CA 1
ATOM 2282 C C . SER A 1 287 ? 19.327 -3.974 -2.223 1.00 54.69 287 SER A C 1
ATOM 2284 O O . SER A 1 287 ? 18.321 -4.553 -1.816 1.00 54.69 287 SER A O 1
ATOM 2286 N N . SER A 1 288 ? 19.871 -2.955 -1.558 1.00 52.50 288 SER A N 1
ATOM 2287 C CA . SER A 1 288 ? 19.291 -2.332 -0.357 1.00 52.50 288 SER A CA 1
ATOM 2288 C C . SER A 1 288 ? 18.074 -1.448 -0.664 1.00 52.50 288 SER A C 1
ATOM 2290 O O . SER A 1 288 ? 17.324 -1.082 0.237 1.00 52.50 288 SER A O 1
ATOM 2292 N N . LEU A 1 289 ? 17.857 -1.115 -1.941 1.00 57.16 289 LEU A N 1
ATOM 2293 C CA . LEU A 1 289 ? 16.741 -0.304 -2.425 1.00 57.16 289 LEU A CA 1
ATOM 2294 C C . LEU A 1 289 ? 15.657 -1.189 -3.042 1.00 57.16 289 LEU A C 1
ATOM 2296 O O . LEU A 1 289 ? 15.974 -2.135 -3.756 1.00 57.16 289 LEU A O 1
ATOM 2300 N N . GLY A 1 290 ? 14.384 -0.857 -2.811 1.00 61.84 290 GLY A N 1
ATOM 2301 C CA . GLY A 1 290 ? 13.230 -1.510 -3.436 1.00 61.84 290 GLY A CA 1
ATOM 2302 C C . GLY A 1 290 ? 12.505 -0.575 -4.405 1.00 61.84 290 GLY A C 1
ATOM 2303 O O . GLY A 1 290 ? 12.191 0.557 -4.046 1.00 61.84 290 GLY A O 1
ATOM 2304 N N . LEU A 1 291 ? 12.200 -1.052 -5.616 1.00 64.19 291 LEU A N 1
ATOM 2305 C CA . LEU A 1 291 ? 11.546 -0.262 -6.676 1.00 64.19 291 LEU A CA 1
ATOM 2306 C C . LEU A 1 291 ? 10.006 -0.277 -6.616 1.00 64.19 291 LEU A C 1
ATOM 2308 O O . LEU A 1 291 ? 9.339 0.326 -7.459 1.00 64.19 291 LEU A O 1
ATOM 2312 N N . GLY A 1 292 ? 9.432 -0.949 -5.611 1.00 65.00 292 GLY A N 1
ATOM 2313 C CA . GLY A 1 292 ? 7.989 -1.162 -5.482 1.00 65.00 292 GLY A CA 1
ATOM 2314 C C . GLY A 1 292 ? 7.424 -2.099 -6.559 1.00 65.00 292 GLY A C 1
ATOM 2315 O O . GLY A 1 292 ? 8.162 -2.643 -7.376 1.00 65.00 292 GLY A O 1
ATOM 2316 N N . THR A 1 293 ? 6.103 -2.290 -6.566 1.00 70.19 293 THR A N 1
ATOM 2317 C CA . THR A 1 293 ? 5.371 -3.022 -7.621 1.00 70.19 293 THR A CA 1
ATOM 2318 C C . THR A 1 293 ? 4.077 -2.276 -7.966 1.00 70.19 293 THR A C 1
ATOM 2320 O O . THR A 1 293 ? 3.707 -1.302 -7.303 1.00 70.19 293 THR A O 1
ATOM 2323 N N . ASN A 1 294 ? 3.395 -2.699 -9.029 1.00 80.62 294 ASN A N 1
ATOM 2324 C CA . ASN A 1 294 ? 2.075 -2.194 -9.399 1.00 80.62 294 ASN A CA 1
ATOM 2325 C C . ASN A 1 294 ? 1.158 -3.386 -9.684 1.00 80.62 294 ASN A C 1
ATOM 2327 O O . ASN A 1 294 ? 1.518 -4.246 -10.479 1.00 80.62 294 ASN A O 1
ATOM 2331 N N . ILE A 1 295 ? -0.061 -3.380 -9.137 1.00 84.25 295 ILE A N 1
ATOM 2332 C CA . ILE A 1 295 ? -1.047 -4.460 -9.307 1.00 84.25 295 ILE A CA 1
ATOM 2333 C C . ILE A 1 295 ? -1.298 -4.783 -10.788 1.00 84.25 295 ILE A C 1
ATOM 2335 O O . ILE A 1 295 ? -1.454 -5.946 -11.147 1.00 84.25 295 ILE A O 1
ATOM 2339 N N . ILE A 1 296 ? -1.316 -3.774 -11.669 1.00 87.50 296 ILE A N 1
ATOM 2340 C CA . ILE A 1 296 ? -1.494 -4.000 -13.114 1.00 87.50 296 ILE A CA 1
ATOM 2341 C C . ILE A 1 296 ? -0.305 -4.778 -13.699 1.00 87.50 296 ILE A C 1
ATOM 2343 O O . ILE A 1 296 ? -0.516 -5.684 -14.501 1.00 87.50 296 ILE A O 1
ATOM 2347 N N . ALA A 1 297 ? 0.921 -4.449 -13.281 1.00 86.25 297 ALA A N 1
ATOM 2348 C CA . ALA A 1 297 ? 2.134 -5.146 -13.702 1.00 86.25 297 ALA A CA 1
ATOM 2349 C C . ALA A 1 297 ? 2.147 -6.592 -13.181 1.00 86.25 297 ALA A C 1
ATOM 2351 O O . ALA A 1 297 ? 2.433 -7.509 -13.945 1.00 86.25 297 ALA A O 1
ATOM 2352 N N . ASP A 1 298 ? 1.748 -6.803 -11.924 1.00 84.62 298 ASP A N 1
ATOM 2353 C CA . ASP A 1 298 ? 1.709 -8.126 -11.289 1.00 84.62 298 ASP A CA 1
ATOM 2354 C C . ASP A 1 298 ? 0.673 -9.045 -11.969 1.00 84.62 298 ASP A C 1
ATOM 2356 O O . ASP A 1 298 ? 0.972 -10.187 -12.324 1.00 84.62 298 ASP A O 1
ATOM 2360 N N . LEU A 1 299 ? -0.534 -8.529 -12.244 1.00 87.19 299 LEU A N 1
ATOM 2361 C CA . LEU A 1 299 ? -1.583 -9.261 -12.968 1.00 87.19 299 LEU A CA 1
ATOM 2362 C C . LEU A 1 299 ? -1.180 -9.582 -14.409 1.00 87.19 299 LEU A C 1
ATOM 2364 O O . LEU A 1 299 ? -1.482 -10.668 -14.912 1.00 87.19 299 LEU A O 1
ATOM 2368 N N . TYR A 1 300 ? -0.502 -8.644 -15.071 1.00 88.81 300 TYR A N 1
ATOM 2369 C CA . TYR A 1 300 ? -0.013 -8.841 -16.428 1.00 88.81 300 TYR A CA 1
ATOM 2370 C C . TYR A 1 300 ? 1.103 -9.882 -16.492 1.00 88.81 300 TYR A C 1
ATOM 2372 O O . TYR A 1 300 ? 1.082 -10.769 -17.341 1.00 88.81 300 TYR A O 1
ATOM 2380 N N . LEU A 1 301 ? 2.047 -9.830 -15.560 1.00 87.88 301 LEU A N 1
ATOM 2381 C CA . LEU A 1 301 ? 3.127 -10.802 -15.462 1.00 87.88 301 LEU A CA 1
ATOM 2382 C C . LEU A 1 301 ? 2.600 -12.209 -15.130 1.00 87.88 301 LEU A C 1
ATOM 2384 O O . LEU A 1 301 ? 3.131 -13.212 -15.615 1.00 87.88 301 LEU A O 1
ATOM 2388 N N . ALA A 1 302 ? 1.526 -12.295 -14.341 1.00 85.19 302 ALA A N 1
ATOM 2389 C CA . ALA A 1 302 ? 0.877 -13.550 -13.979 1.00 85.19 302 ALA A CA 1
ATOM 2390 C C . ALA A 1 302 ? 0.082 -14.184 -15.132 1.00 85.19 302 ALA A C 1
ATOM 2392 O O . ALA A 1 302 ? 0.270 -15.365 -15.425 1.00 85.19 302 ALA A O 1
ATOM 2393 N N . PHE A 1 303 ? -0.810 -13.423 -15.775 1.00 88.06 303 PHE A N 1
ATOM 2394 C CA . PHE A 1 303 ? -1.816 -13.966 -16.704 1.00 88.06 303 PHE A CA 1
ATOM 2395 C C . PHE A 1 303 ? -1.971 -13.155 -18.003 1.00 88.06 303 PHE A C 1
ATOM 2397 O O . PHE A 1 303 ? -2.938 -13.338 -18.748 1.00 88.06 303 PHE A O 1
ATOM 2404 N N . GLY A 1 304 ? -1.051 -12.236 -18.288 1.00 89.00 304 GLY A N 1
ATOM 2405 C CA . GLY A 1 304 ? -1.097 -11.367 -19.459 1.00 89.00 304 GLY A CA 1
ATOM 2406 C C . GLY A 1 304 ? -2.292 -10.413 -19.442 1.00 89.00 304 GLY A C 1
ATOM 2407 O O . GLY A 1 304 ? -2.786 -9.993 -18.394 1.00 89.00 304 GLY A O 1
ATOM 2408 N N . VAL A 1 305 ? -2.793 -10.076 -20.634 1.00 90.00 305 VAL A N 1
ATOM 2409 C CA . VAL A 1 305 ? -3.929 -9.149 -20.803 1.00 90.00 305 VAL A CA 1
ATOM 2410 C C . VAL A 1 305 ? -5.184 -9.656 -20.084 1.00 90.00 305 VAL A C 1
ATOM 2412 O O . VAL A 1 305 ? -5.908 -8.862 -19.488 1.00 90.00 305 VAL A O 1
ATOM 2415 N N . TYR A 1 306 ? -5.418 -10.973 -20.072 1.00 89.44 306 TYR A N 1
ATOM 2416 C CA . TYR A 1 306 ? -6.561 -11.565 -19.374 1.00 89.44 306 TYR A CA 1
ATOM 2417 C C . TYR A 1 306 ? -6.514 -11.285 -17.870 1.00 89.44 306 TYR A C 1
ATOM 2419 O O . TYR A 1 306 ? -7.536 -10.915 -17.297 1.00 89.44 306 TYR A O 1
ATOM 2427 N N . GLY A 1 307 ? -5.331 -11.369 -17.249 1.00 85.62 307 GLY A N 1
ATOM 2428 C CA . GLY A 1 307 ? -5.118 -10.995 -15.846 1.00 85.62 307 GLY A CA 1
ATOM 2429 C C . GLY A 1 307 ? -5.536 -9.562 -15.543 1.00 85.62 307 GLY A C 1
ATOM 2430 O O . GLY A 1 307 ? -6.202 -9.297 -14.545 1.00 85.62 307 GLY A O 1
ATOM 2431 N N . VAL A 1 308 ? -5.210 -8.635 -16.442 1.00 88.19 308 VAL A N 1
ATOM 2432 C CA . VAL A 1 308 ? -5.584 -7.224 -16.290 1.00 88.19 308 VAL A CA 1
ATOM 2433 C C . VAL A 1 308 ? -7.096 -7.020 -16.459 1.00 88.19 308 VAL A C 1
ATOM 2435 O O . VAL A 1 308 ? -7.688 -6.224 -15.734 1.00 88.19 308 VAL A O 1
ATOM 2438 N N . ILE A 1 309 ? -7.759 -7.783 -17.334 1.00 89.19 309 ILE A N 1
ATOM 2439 C CA . ILE A 1 309 ? -9.229 -7.763 -17.471 1.00 89.19 309 ILE A CA 1
ATOM 2440 C C . ILE A 1 309 ? -9.914 -8.350 -16.228 1.00 89.19 309 ILE A C 1
ATOM 2442 O O . ILE A 1 309 ? -10.960 -7.851 -15.809 1.00 89.19 309 ILE A O 1
ATOM 2446 N N . PHE A 1 310 ? -9.319 -9.354 -15.571 1.00 85.88 310 PHE A N 1
ATOM 2447 C CA . PHE A 1 310 ? -9.843 -9.902 -14.311 1.00 85.88 310 PHE A CA 1
ATOM 2448 C C . PHE A 1 310 ? -9.984 -8.846 -13.203 1.00 85.88 310 PHE A C 1
ATOM 2450 O O . PHE A 1 310 ? -10.763 -9.042 -12.267 1.00 85.88 310 PHE A O 1
ATOM 2457 N N . TYR A 1 311 ? -9.344 -7.682 -13.341 1.00 82.81 311 TYR A N 1
ATOM 2458 C CA . TYR A 1 311 ? -9.527 -6.531 -12.458 1.00 82.81 311 TYR A CA 1
ATOM 2459 C C . TYR A 1 311 ? -10.982 -5.999 -12.415 1.00 82.81 311 TYR A C 1
ATOM 2461 O O . TYR A 1 311 ? -11.377 -5.375 -11.427 1.00 82.81 311 TYR A O 1
ATOM 2469 N N . VAL A 1 312 ? -11.832 -6.343 -13.399 1.00 81.81 312 VAL A N 1
ATOM 2470 C CA . VAL A 1 312 ? -13.304 -6.164 -13.339 1.00 81.81 312 VAL A CA 1
ATOM 2471 C C . VAL A 1 312 ? -13.909 -6.815 -12.086 1.00 81.81 312 VAL A C 1
ATOM 2473 O O . VAL A 1 312 ? -14.813 -6.247 -11.467 1.00 81.81 312 VAL A O 1
ATOM 2476 N N . LEU A 1 313 ? -13.433 -8.000 -11.684 1.00 82.69 313 LEU A N 1
ATOM 2477 C CA . LEU A 1 313 ? -13.967 -8.718 -10.520 1.00 82.69 313 LEU A CA 1
ATOM 2478 C C . LEU A 1 313 ? -13.696 -7.967 -9.216 1.00 82.69 313 LEU A C 1
ATOM 2480 O O . LEU A 1 313 ? -14.573 -7.908 -8.356 1.00 82.69 313 LEU A O 1
ATOM 2484 N N . LEU A 1 314 ? -12.518 -7.351 -9.089 1.00 81.31 314 LEU A N 1
ATOM 2485 C CA . LEU A 1 314 ? -12.172 -6.518 -7.937 1.00 81.31 314 LEU A CA 1
ATOM 2486 C C . LEU A 1 314 ? -13.086 -5.294 -7.844 1.00 81.31 314 LEU A C 1
ATOM 2488 O O . LEU A 1 314 ? -13.646 -5.028 -6.779 1.00 81.31 314 LEU A O 1
ATOM 2492 N N . GLY A 1 315 ? -13.317 -4.608 -8.970 1.00 79.88 315 GLY A N 1
ATOM 2493 C CA . GLY A 1 315 ? -14.267 -3.494 -9.037 1.00 79.88 315 GLY A CA 1
ATOM 2494 C C . GLY A 1 315 ? -15.681 -3.902 -8.603 1.00 79.88 315 GLY A C 1
ATOM 2495 O O . GLY A 1 315 ? -16.313 -3.207 -7.804 1.00 79.88 315 GLY A O 1
ATOM 2496 N N . ARG A 1 316 ? -16.155 -5.073 -9.055 1.00 82.62 316 ARG A N 1
ATOM 2497 C CA . ARG A 1 316 ? -17.449 -5.644 -8.635 1.00 82.62 316 ARG A CA 1
ATOM 2498 C C . ARG A 1 316 ? -17.492 -5.979 -7.147 1.00 82.62 316 ARG A C 1
ATOM 2500 O O . ARG A 1 316 ? -18.466 -5.641 -6.478 1.00 82.62 316 ARG A O 1
ATOM 2507 N N . GLY A 1 317 ? -16.454 -6.636 -6.629 1.00 80.38 317 GLY A N 1
ATOM 2508 C CA . GLY A 1 317 ? -16.365 -7.041 -5.225 1.00 80.38 317 GLY A CA 1
ATOM 2509 C C . GLY A 1 317 ? -16.454 -5.845 -4.280 1.00 80.38 317 GLY A C 1
ATOM 2510 O O . GLY A 1 317 ? -17.253 -5.853 -3.343 1.00 80.38 317 GLY A O 1
ATOM 2511 N N . ILE A 1 318 ? -15.727 -4.771 -4.586 1.00 78.75 318 ILE A N 1
ATOM 2512 C CA . ILE A 1 318 ? -15.755 -3.533 -3.800 1.00 78.75 318 ILE A CA 1
ATOM 2513 C C . ILE A 1 318 ? -17.149 -2.894 -3.827 1.00 78.75 318 ILE A C 1
ATOM 2515 O O . ILE A 1 318 ? -17.690 -2.566 -2.770 1.00 78.75 318 ILE A O 1
ATOM 2519 N N . GLN A 1 319 ? -17.778 -2.777 -5.002 1.00 78.06 319 GLN A N 1
ATOM 2520 C CA . GLN A 1 319 ? -19.135 -2.225 -5.093 1.00 78.06 319 GLN A CA 1
ATOM 2521 C C . GLN A 1 319 ? -20.156 -3.078 -4.326 1.00 78.06 319 GLN A C 1
ATOM 2523 O O . GLN A 1 319 ? -21.060 -2.544 -3.678 1.00 78.06 319 GLN A O 1
ATOM 2528 N N . SER A 1 320 ? -20.006 -4.405 -4.360 1.00 74.44 320 SER A N 1
ATOM 2529 C CA . SER A 1 320 ? -20.874 -5.317 -3.615 1.00 74.44 320 SER A CA 1
ATOM 2530 C C . SER A 1 320 ? -20.802 -5.093 -2.109 1.00 74.44 320 SER A C 1
ATOM 2532 O O . SER A 1 320 ? -21.840 -5.061 -1.445 1.00 74.44 320 SER A O 1
ATOM 2534 N N . TYR A 1 321 ? -19.601 -4.833 -1.594 1.00 69.44 321 TYR A N 1
ATOM 2535 C CA . TYR A 1 321 ? -19.368 -4.535 -0.190 1.00 69.44 321 TYR A CA 1
ATOM 2536 C C . TYR A 1 321 ? -19.958 -3.176 0.217 1.00 69.44 321 TYR A C 1
ATOM 2538 O O . TYR A 1 321 ? -20.667 -3.091 1.219 1.00 69.44 321 TYR A O 1
ATOM 2546 N N . PHE A 1 322 ? -19.761 -2.123 -0.586 1.00 68.50 322 PHE A N 1
ATOM 2547 C CA . PHE A 1 322 ? -20.368 -0.810 -0.319 1.00 68.50 322 PHE A CA 1
ATOM 2548 C C . PHE A 1 322 ? -21.902 -0.860 -0.304 1.00 68.50 322 PHE A C 1
ATOM 2550 O O . PHE A 1 322 ? -22.532 -0.286 0.585 1.00 68.50 322 PHE A O 1
ATOM 2557 N N . ASN A 1 323 ? -22.511 -1.588 -1.244 1.00 65.56 323 ASN A N 1
ATOM 2558 C CA . ASN A 1 323 ? -23.965 -1.752 -1.298 1.00 65.56 323 ASN A CA 1
ATOM 2559 C C . ASN A 1 323 ? -24.509 -2.565 -0.107 1.00 65.56 323 ASN A C 1
ATOM 2561 O O . ASN A 1 323 ? -25.643 -2.347 0.311 1.00 65.56 323 ASN A O 1
ATOM 2565 N N . LEU A 1 324 ? -23.730 -3.504 0.447 1.00 58.12 324 LEU A N 1
ATOM 2566 C CA . LEU A 1 324 ? -24.102 -4.219 1.673 1.00 58.12 324 LEU A CA 1
ATOM 2567 C C . LEU A 1 324 ? -24.148 -3.281 2.883 1.00 58.12 324 LEU A C 1
ATOM 2569 O O . LEU A 1 324 ? -25.022 -3.443 3.723 1.00 58.12 324 LEU A O 1
ATOM 2573 N N . GLN A 1 325 ? -23.260 -2.289 2.953 1.00 54.28 325 GLN A N 1
ATOM 2574 C CA . GLN A 1 325 ? -23.206 -1.360 4.082 1.00 54.28 325 GLN A CA 1
ATOM 2575 C C . GLN A 1 325 ? -24.270 -0.267 4.054 1.00 54.28 325 GLN A C 1
ATOM 2577 O O . GLN A 1 325 ? -24.801 0.064 5.103 1.00 54.28 325 GLN A O 1
ATOM 2582 N N . GLN A 1 326 ? -24.646 0.245 2.878 1.00 54.12 326 GLN A N 1
ATOM 2583 C CA . GLN A 1 326 ? -25.760 1.203 2.769 1.00 54.12 326 GLN A CA 1
ATOM 2584 C C . GLN A 1 326 ? -27.123 0.601 3.153 1.00 54.12 326 GLN A C 1
ATOM 2586 O O . GLN A 1 326 ? -28.078 1.339 3.384 1.00 54.12 326 GLN A O 1
ATOM 2591 N N . ALA A 1 327 ? -27.229 -0.730 3.210 1.00 46.72 327 ALA A N 1
ATOM 2592 C CA . ALA A 1 327 ? -28.431 -1.417 3.671 1.00 46.72 327 ALA A CA 1
ATOM 2593 C C . ALA A 1 327 ? -28.566 -1.459 5.213 1.00 46.72 327 ALA A C 1
ATOM 2595 O O . ALA A 1 327 ? -29.636 -1.844 5.699 1.00 46.72 327 ALA A O 1
ATOM 2596 N N . PHE A 1 328 ? -27.528 -1.068 5.968 1.00 38.34 328 PHE A N 1
ATOM 2597 C CA . PHE A 1 328 ? -27.484 -1.034 7.440 1.00 38.34 328 PHE A CA 1
ATOM 2598 C C . PHE A 1 328 ? -27.613 0.385 8.005 1.00 38.34 328 PHE A C 1
ATOM 2600 O O . PHE A 1 328 ? -28.231 0.520 9.088 1.00 38.34 328 PHE A O 1
#